Protein AF-M4VFL0-F1 (afdb_monomer)

Structure (mmCIF, N/CA/C/O backbone):
data_AF-M4VFL0-F1
#
_entry.id   AF-M4VFL0-F1
#
loop_
_atom_site.group_PDB
_atom_site.id
_atom_site.type_symbol
_atom_site.label_atom_id
_atom_site.label_alt_id
_atom_site.label_comp_id
_atom_site.label_asym_id
_atom_site.label_entity_id
_atom_site.label_seq_id
_atom_site.pdbx_PDB_ins_code
_atom_site.Cartn_x
_atom_site.Cartn_y
_atom_site.Cartn_z
_atom_site.occupancy
_atom_site.B_iso_or_equiv
_atom_site.auth_seq_id
_atom_site.auth_comp_id
_ato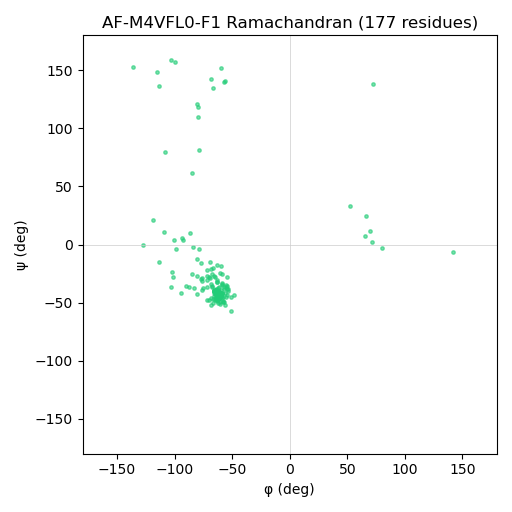m_site.auth_asym_id
_atom_site.auth_atom_id
_atom_site.pdbx_PDB_model_num
ATOM 1 N N . MET A 1 1 ? -2.419 18.277 -24.501 1.00 55.25 1 MET A N 1
ATOM 2 C CA . MET A 1 1 ? -1.198 17.857 -23.766 1.00 55.25 1 MET A CA 1
ATOM 3 C C . MET A 1 1 ? -1.269 16.357 -23.495 1.00 55.25 1 MET A C 1
ATOM 5 O O . MET A 1 1 ? -2.350 15.942 -23.116 1.00 55.25 1 MET A O 1
ATOM 9 N N . ASN A 1 2 ? -0.192 15.571 -23.692 1.00 64.69 2 ASN A N 1
ATOM 10 C CA . ASN A 1 2 ? 0.164 14.363 -22.888 1.00 64.69 2 ASN A CA 1
ATOM 11 C C . ASN A 1 2 ? 0.755 13.139 -23.612 1.00 64.69 2 ASN A C 1
ATOM 13 O O . ASN A 1 2 ? 1.219 12.245 -22.915 1.00 64.69 2 ASN A O 1
ATOM 17 N N . ARG A 1 3 ? 0.849 13.057 -24.948 1.00 79.06 3 ARG A N 1
ATOM 18 C CA . ARG A 1 3 ? 1.536 11.892 -25.563 1.00 79.06 3 ARG A CA 1
ATOM 19 C C . ARG A 1 3 ? 3.029 11.849 -25.221 1.00 79.06 3 ARG A C 1
ATOM 21 O O . ARG A 1 3 ? 3.516 10.825 -24.759 1.00 79.06 3 ARG A O 1
ATOM 28 N N . LEU A 1 4 ? 3.716 12.986 -25.352 1.00 82.31 4 LEU A N 1
ATOM 29 C CA . LEU A 1 4 ? 5.132 13.111 -24.995 1.00 82.31 4 LEU A CA 1
ATOM 30 C C . LEU A 1 4 ? 5.372 12.866 -23.496 1.00 82.31 4 LEU A C 1
ATOM 32 O O . LEU A 1 4 ? 6.251 12.098 -23.130 1.00 82.31 4 LEU A O 1
ATOM 36 N N . ARG A 1 5 ? 4.545 13.458 -22.624 1.00 80.88 5 ARG A N 1
ATOM 37 C CA . ARG A 1 5 ? 4.651 13.273 -21.167 1.00 80.88 5 ARG A CA 1
ATOM 38 C C . ARG A 1 5 ? 4.428 11.814 -20.749 1.00 80.88 5 ARG A C 1
ATOM 40 O O . ARG A 1 5 ? 5.186 11.300 -19.934 1.00 80.88 5 ARG A O 1
ATOM 47 N N . ASN A 1 6 ? 3.446 11.133 -21.341 1.00 82.94 6 ASN A N 1
ATOM 48 C CA . ASN A 1 6 ? 3.216 9.708 -21.095 1.00 82.94 6 ASN A CA 1
ATOM 49 C C . ASN A 1 6 ? 4.390 8.853 -21.585 1.00 82.94 6 ASN A C 1
ATOM 51 O O . ASN A 1 6 ? 4.800 7.940 -20.876 1.00 82.94 6 ASN A O 1
ATOM 55 N N . ALA A 1 7 ? 4.958 9.165 -22.755 1.00 84.44 7 ALA A N 1
ATOM 56 C CA . ALA A 1 7 ? 6.134 8.466 -23.269 1.00 84.44 7 ALA A CA 1
ATOM 57 C C . ALA A 1 7 ? 7.348 8.635 -22.341 1.00 84.44 7 ALA A C 1
ATOM 59 O O . ALA A 1 7 ? 8.022 7.654 -22.042 1.00 84.44 7 ALA A O 1
ATOM 60 N N . ILE A 1 8 ? 7.573 9.844 -21.811 1.00 86.00 8 ILE A N 1
ATOM 61 C CA . ILE A 1 8 ? 8.638 10.112 -20.832 1.00 86.00 8 ILE A CA 1
ATOM 62 C C . ILE A 1 8 ? 8.422 9.292 -19.555 1.00 86.00 8 ILE A C 1
ATOM 64 O O . ILE A 1 8 ? 9.350 8.647 -19.078 1.00 86.00 8 ILE A O 1
ATOM 68 N N . HIS A 1 9 ? 7.206 9.260 -19.003 1.00 85.06 9 HIS A N 1
ATOM 69 C CA . HIS A 1 9 ? 6.941 8.483 -17.788 1.00 85.06 9 HIS A CA 1
ATOM 70 C C . HIS A 1 9 ? 7.092 6.973 -18.009 1.00 85.06 9 HIS A C 1
ATOM 72 O O . HIS A 1 9 ? 7.668 6.291 -17.163 1.00 85.06 9 HIS A O 1
ATOM 78 N N . GLN A 1 10 ? 6.650 6.452 -19.156 1.00 85.25 10 GLN A N 1
ATOM 79 C CA . GLN A 1 10 ? 6.869 5.052 -19.522 1.00 85.25 10 GLN A CA 1
ATOM 80 C C . GLN A 1 10 ? 8.356 4.732 -19.684 1.00 85.25 10 GLN A C 1
ATOM 82 O O . GLN A 1 10 ? 8.813 3.723 -19.148 1.00 85.25 10 GLN A O 1
ATOM 87 N N . PHE A 1 11 ? 9.109 5.603 -20.362 1.00 90.06 11 PHE A N 1
ATOM 88 C CA . PHE A 1 11 ? 10.557 5.474 -20.482 1.00 90.06 11 PHE A CA 1
ATOM 89 C C . PHE A 1 11 ? 11.218 5.460 -19.102 1.00 90.06 11 PHE A C 1
ATOM 91 O O . PHE A 1 11 ? 11.954 4.528 -18.809 1.00 90.06 11 PHE A O 1
ATOM 98 N N . ASN A 1 12 ? 10.884 6.400 -18.215 1.00 88.94 12 ASN A N 1
ATOM 99 C CA . ASN A 1 12 ? 11.463 6.479 -16.870 1.00 88.94 12 ASN A CA 1
ATOM 100 C C . ASN A 1 12 ? 11.134 5.262 -15.989 1.00 88.94 12 ASN A C 1
ATOM 102 O O . ASN A 1 12 ? 11.942 4.874 -15.144 1.00 88.94 12 ASN A O 1
ATOM 106 N N . CYS A 1 13 ? 9.959 4.649 -16.171 1.00 88.00 13 CYS A N 1
ATOM 107 C CA . CYS A 1 13 ? 9.605 3.387 -15.518 1.00 88.00 13 CYS A CA 1
ATOM 108 C C . CYS A 1 13 ? 10.402 2.191 -16.068 1.00 88.00 13 CYS A C 1
ATOM 110 O O . CYS A 1 13 ? 10.576 1.208 -15.355 1.00 88.00 13 CYS A O 1
ATOM 112 N N . LEU A 1 14 ? 10.849 2.234 -17.326 1.00 88.94 14 LEU A N 1
ATOM 113 C CA . LEU A 1 14 ? 11.612 1.157 -17.970 1.00 88.94 14 LEU A CA 1
ATOM 114 C C . LEU A 1 14 ? 13.124 1.311 -17.790 1.00 88.94 14 LEU A C 1
ATOM 116 O O . LEU A 1 14 ? 13.818 0.315 -17.629 1.00 88.94 14 LEU A O 1
ATOM 120 N N . SER A 1 15 ? 13.626 2.543 -17.791 1.00 87.19 15 SER A N 1
ATOM 121 C CA . SER A 1 15 ? 15.051 2.865 -17.698 1.00 87.19 15 SER A CA 1
ATOM 122 C C . SER A 1 15 ? 15.613 2.778 -16.278 1.00 87.19 15 SER A C 1
ATOM 124 O O . SER A 1 15 ? 16.805 2.986 -16.080 1.00 87.19 15 SER A O 1
ATOM 126 N N . GLY A 1 16 ? 14.770 2.506 -15.275 1.00 88.19 16 GLY A N 1
ATOM 127 C CA . GLY A 1 16 ? 15.169 2.451 -13.865 1.00 88.19 16 GLY A CA 1
ATOM 128 C C . GLY A 1 16 ? 15.292 3.821 -13.190 1.00 88.19 16 GLY A C 1
ATOM 129 O O . GLY A 1 16 ? 15.482 3.880 -11.979 1.00 88.19 16 GLY A O 1
ATOM 130 N N . ILE A 1 17 ? 15.103 4.927 -13.917 1.00 93.00 17 ILE A N 1
ATOM 131 C CA . ILE A 1 17 ? 15.162 6.288 -13.359 1.00 93.00 17 ILE A CA 1
ATOM 132 C C . ILE A 1 17 ? 14.155 6.466 -12.218 1.00 93.00 17 ILE A C 1
ATOM 134 O O . ILE A 1 17 ? 14.519 6.898 -11.127 1.00 93.00 17 ILE A O 1
ATOM 138 N N . ASN A 1 18 ? 12.896 6.071 -12.433 1.00 94.31 18 ASN A N 1
ATOM 139 C CA . ASN A 1 18 ? 11.879 6.176 -11.383 1.00 94.31 18 ASN A CA 1
ATOM 140 C C . ASN A 1 18 ? 12.185 5.275 -10.180 1.00 94.31 18 ASN A C 1
ATOM 142 O O . ASN A 1 18 ? 11.798 5.615 -9.066 1.00 94.31 18 ASN A O 1
ATOM 146 N N . ARG A 1 19 ? 12.887 4.152 -10.384 1.00 95.12 19 ARG A N 1
ATOM 147 C CA . ARG A 1 19 ? 13.331 3.291 -9.285 1.00 95.12 19 ARG A CA 1
ATOM 148 C C . ARG A 1 19 ? 14.393 3.986 -8.440 1.00 95.12 19 ARG A C 1
ATOM 150 O O . ARG A 1 19 ? 14.248 4.009 -7.228 1.00 95.12 19 ARG A O 1
ATOM 157 N N . MET A 1 20 ? 15.394 4.610 -9.062 1.00 94.94 20 MET A N 1
ATOM 158 C CA . MET A 1 20 ? 16.409 5.386 -8.335 1.00 94.94 20 MET A CA 1
ATOM 159 C C . MET A 1 20 ? 15.779 6.526 -7.524 1.00 94.94 20 MET A C 1
ATOM 161 O O . MET A 1 20 ? 16.134 6.730 -6.366 1.00 94.94 20 MET A O 1
ATOM 165 N N . TYR A 1 21 ? 14.793 7.233 -8.091 1.00 95.31 21 TYR A N 1
ATOM 166 C CA . TYR A 1 21 ? 14.052 8.251 -7.339 1.00 95.31 21 TYR A CA 1
ATOM 167 C C . TYR A 1 21 ? 13.250 7.656 -6.177 1.00 95.31 21 TYR A C 1
ATOM 169 O O . TYR A 1 21 ? 13.235 8.240 -5.098 1.00 95.31 21 TYR A O 1
ATOM 177 N N . ALA A 1 22 ? 12.638 6.481 -6.353 1.00 95.44 22 ALA A N 1
ATOM 178 C CA . ALA A 1 22 ? 11.932 5.797 -5.273 1.00 95.44 22 ALA A CA 1
ATOM 179 C C . ALA A 1 22 ? 12.894 5.334 -4.160 1.00 95.44 22 ALA A C 1
ATOM 181 O O . ALA A 1 22 ? 12.575 5.485 -2.983 1.00 95.44 22 ALA A O 1
ATOM 182 N N . GLU A 1 23 ? 14.085 4.833 -4.507 1.00 94.81 23 GLU A N 1
ATOM 183 C CA . GLU A 1 23 ? 15.148 4.474 -3.550 1.00 94.81 23 GLU A CA 1
ATOM 184 C C . GLU A 1 23 ? 15.614 5.701 -2.757 1.00 94.81 23 GLU A C 1
ATOM 186 O O . GLU A 1 23 ? 15.720 5.652 -1.528 1.00 94.81 23 GLU A O 1
ATOM 191 N N . SER A 1 24 ? 15.824 6.824 -3.445 1.00 95.56 24 SER A N 1
ATOM 192 C CA . SER A 1 24 ? 16.211 8.086 -2.816 1.00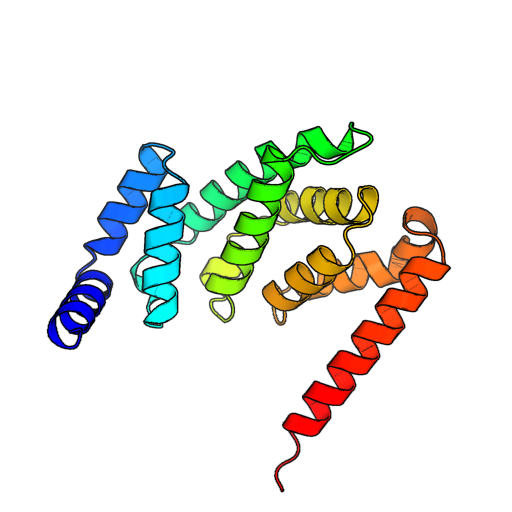 95.56 24 SER A CA 1
ATOM 193 C C . SER A 1 24 ? 15.123 8.618 -1.881 1.00 95.56 24 SER A C 1
ATOM 195 O O . SER A 1 24 ? 15.427 8.963 -0.740 1.00 95.56 24 SER A O 1
ATOM 197 N N . ALA A 1 25 ? 13.859 8.615 -2.314 1.00 94.94 25 ALA A N 1
ATOM 198 C CA . ALA A 1 25 ? 12.729 9.030 -1.487 1.00 94.94 25 ALA A CA 1
ATOM 199 C C . ALA A 1 25 ? 12.635 8.191 -0.202 1.00 94.94 25 ALA A C 1
ATOM 201 O O . ALA A 1 25 ? 12.540 8.744 0.891 1.00 94.94 25 ALA A O 1
ATOM 202 N N . MET A 1 26 ? 12.777 6.864 -0.309 1.00 93.19 26 MET A N 1
ATOM 203 C CA . MET A 1 26 ? 12.789 5.972 0.856 1.00 93.19 26 MET A CA 1
ATOM 204 C C . MET A 1 26 ? 13.973 6.228 1.792 1.00 93.19 26 MET A C 1
ATOM 206 O O . MET A 1 26 ? 13.798 6.210 3.009 1.00 93.19 26 MET A O 1
ATOM 210 N N . THR A 1 27 ? 15.158 6.500 1.242 1.00 92.31 27 THR A N 1
ATOM 211 C CA . THR A 1 27 ? 16.362 6.828 2.025 1.00 92.31 27 THR A CA 1
ATOM 212 C C . THR A 1 27 ? 16.192 8.137 2.794 1.00 92.31 27 THR A C 1
ATO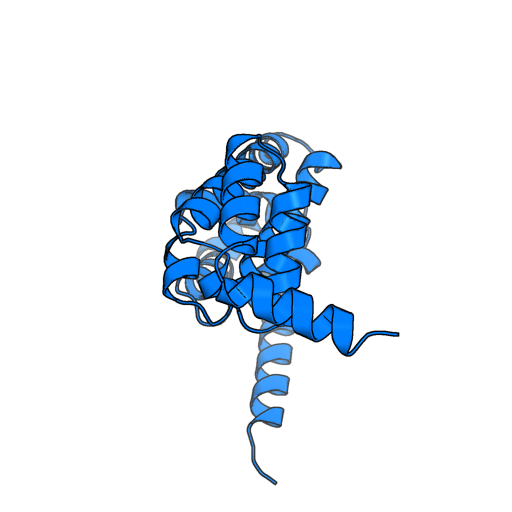M 214 O O . THR A 1 27 ? 16.600 8.239 3.948 1.00 92.31 27 THR A O 1
ATOM 217 N N . ASN A 1 28 ? 15.532 9.118 2.179 1.00 92.25 28 ASN A N 1
ATOM 218 C CA . ASN A 1 28 ? 15.277 10.431 2.766 1.00 92.25 28 ASN A CA 1
ATOM 219 C C . ASN A 1 28 ? 14.032 10.465 3.672 1.00 92.25 28 ASN A C 1
ATOM 221 O O . ASN A 1 28 ? 13.716 11.510 4.234 1.00 92.25 28 ASN A O 1
ATOM 225 N N . GLY A 1 29 ? 13.302 9.352 3.803 1.00 88.25 29 GLY A N 1
ATOM 226 C CA . GLY A 1 29 ? 12.039 9.298 4.546 1.00 88.25 29 GLY A CA 1
ATOM 227 C C . GLY A 1 29 ? 10.878 10.048 3.877 1.00 88.25 29 GLY A C 1
ATOM 228 O O . GLY A 1 29 ? 9.831 10.229 4.502 1.00 88.25 29 GLY A O 1
ATOM 229 N N . ASP A 1 30 ? 11.026 10.456 2.614 1.00 93.75 30 ASP A N 1
ATOM 230 C CA . ASP A 1 30 ? 9.997 11.150 1.842 1.00 93.75 30 ASP A CA 1
ATOM 231 C C . ASP A 1 30 ? 8.956 10.151 1.319 1.00 93.75 30 ASP A C 1
ATOM 233 O O . ASP A 1 30 ? 8.985 9.663 0.185 1.00 93.75 30 ASP A O 1
ATOM 237 N N . THR A 1 31 ? 8.023 9.812 2.204 1.00 91.25 31 THR A N 1
ATOM 238 C CA . THR A 1 31 ? 6.940 8.872 1.897 1.00 91.25 31 THR A CA 1
ATOM 239 C C . THR A 1 31 ? 5.990 9.438 0.836 1.00 91.25 31 THR A C 1
ATOM 241 O O . THR A 1 31 ? 5.384 8.671 0.092 1.00 91.25 31 THR A O 1
ATOM 244 N N . ASP A 1 32 ? 5.863 10.761 0.724 1.00 93.06 32 ASP A N 1
ATOM 245 C CA . ASP A 1 32 ? 4.942 11.413 -0.211 1.00 93.06 32 ASP A CA 1
ATOM 246 C C . ASP A 1 32 ? 5.446 11.259 -1.645 1.00 93.06 32 ASP A C 1
ATOM 248 O O . ASP A 1 32 ? 4.702 10.818 -2.529 1.00 93.06 32 ASP A O 1
ATOM 252 N N . GLU A 1 33 ? 6.730 11.541 -1.860 1.00 94.81 33 GLU A N 1
ATOM 253 C CA . GLU A 1 33 ? 7.378 11.354 -3.153 1.00 94.81 33 GLU A CA 1
ATOM 254 C C . GLU A 1 33 ? 7.427 9.875 -3.551 1.00 94.81 33 GLU A C 1
ATOM 256 O O . GLU A 1 33 ? 7.116 9.524 -4.696 1.00 94.81 33 GLU A O 1
ATOM 261 N N . PHE A 1 34 ? 7.720 8.982 -2.600 1.00 96.19 34 PHE A N 1
ATOM 262 C CA . PHE A 1 34 ? 7.666 7.543 -2.846 1.00 96.19 34 PHE A CA 1
ATOM 263 C C . PHE A 1 34 ? 6.267 7.096 -3.305 1.00 96.19 34 PHE A C 1
ATOM 265 O O . PHE A 1 34 ? 6.130 6.434 -4.340 1.00 96.19 34 PHE A O 1
ATOM 272 N N . MET A 1 35 ? 5.212 7.502 -2.589 1.00 95.38 35 MET A N 1
ATOM 273 C CA . MET A 1 35 ? 3.826 7.174 -2.942 1.00 95.38 35 MET A CA 1
ATOM 274 C C . MET A 1 35 ? 3.438 7.744 -4.312 1.00 95.38 35 MET A C 1
ATOM 276 O O . MET A 1 35 ? 2.748 7.078 -5.090 1.00 95.38 35 MET A O 1
ATOM 280 N N . ARG A 1 36 ? 3.925 8.943 -4.660 1.00 95.25 36 ARG A N 1
ATOM 281 C CA . ARG A 1 36 ? 3.715 9.552 -5.980 1.00 95.25 36 ARG A CA 1
ATOM 282 C C . ARG A 1 36 ? 4.331 8.709 -7.099 1.00 95.25 36 ARG A C 1
ATOM 284 O O . ARG A 1 36 ? 3.664 8.457 -8.106 1.00 95.25 36 ARG A O 1
ATOM 291 N N . LEU A 1 37 ? 5.578 8.265 -6.935 1.00 95.06 37 LEU A N 1
ATOM 292 C CA . LEU A 1 37 ? 6.286 7.426 -7.910 1.00 95.06 37 LEU A CA 1
ATOM 293 C C . LEU A 1 37 ? 5.643 6.043 -8.045 1.00 95.06 37 LEU A C 1
ATOM 295 O O . LEU A 1 37 ? 5.477 5.543 -9.160 1.00 95.06 37 LEU A O 1
ATOM 299 N N . MET A 1 38 ? 5.217 5.458 -6.927 1.00 95.12 38 MET A N 1
ATOM 300 C CA . MET A 1 38 ? 4.502 4.187 -6.898 1.00 95.12 38 MET A CA 1
ATOM 301 C C . MET A 1 38 ? 3.159 4.270 -7.636 1.00 95.12 38 MET A C 1
ATOM 303 O O . MET A 1 38 ? 2.874 3.423 -8.484 1.00 95.12 38 MET A O 1
ATOM 307 N N . ASN A 1 39 ? 2.370 5.323 -7.396 1.00 94.81 39 ASN A N 1
ATOM 308 C CA . ASN A 1 39 ? 1.103 5.560 -8.092 1.00 94.81 39 ASN A CA 1
ATOM 309 C C . ASN A 1 39 ? 1.312 5.777 -9.597 1.00 94.81 39 ASN A C 1
ATOM 311 O O . ASN A 1 39 ? 0.605 5.190 -10.415 1.00 94.81 39 ASN A O 1
ATOM 315 N N . LEU A 1 40 ? 2.327 6.557 -9.980 1.00 93.75 40 LEU A N 1
ATOM 316 C CA . LEU A 1 40 ? 2.687 6.749 -11.385 1.00 93.75 40 LEU A CA 1
ATOM 317 C C . LEU A 1 40 ? 3.048 5.415 -12.061 1.00 93.75 40 LEU A C 1
ATOM 319 O O . LEU A 1 40 ? 2.594 5.126 -13.167 1.00 93.75 40 LEU A O 1
ATOM 323 N N . ALA A 1 41 ? 3.837 4.576 -11.389 1.00 93.62 41 ALA A N 1
ATOM 324 C CA . ALA A 1 41 ? 4.207 3.263 -11.903 1.00 93.62 41 ALA A CA 1
ATOM 325 C C . ALA A 1 41 ? 2.995 2.324 -12.015 1.00 93.62 41 ALA A C 1
ATOM 327 O O . ALA A 1 41 ? 2.868 1.606 -13.010 1.00 93.62 41 ALA A O 1
ATOM 328 N N . HIS A 1 42 ? 2.088 2.355 -11.036 1.00 93.81 42 HIS A N 1
ATOM 329 C CA . HIS A 1 42 ? 0.839 1.594 -11.044 1.00 93.81 42 HIS A CA 1
ATOM 330 C C . HIS A 1 42 ? -0.071 1.997 -12.217 1.00 93.81 42 HIS A C 1
ATOM 332 O O . HIS A 1 42 ? -0.511 1.128 -12.966 1.00 93.81 42 HIS A O 1
ATOM 338 N N . GLN A 1 43 ? -0.260 3.299 -12.462 1.00 91.81 43 GLN A N 1
ATOM 339 C CA . GLN A 1 43 ? -1.049 3.817 -13.595 1.00 91.81 43 GLN A CA 1
ATOM 340 C C . GLN A 1 43 ? -0.529 3.359 -14.964 1.00 91.81 43 GLN A C 1
ATOM 342 O O . GLN A 1 43 ? -1.286 3.287 -15.930 1.00 91.81 43 GLN A O 1
ATOM 347 N N . HIS A 1 44 ? 0.760 3.032 -15.055 1.00 89.56 44 HIS A N 1
ATOM 348 C CA . HIS A 1 44 ? 1.384 2.519 -16.271 1.00 89.56 44 HIS A CA 1
ATOM 349 C C . HIS A 1 44 ? 1.569 0.992 -16.280 1.00 89.56 44 HIS A C 1
ATOM 351 O O . HIS A 1 44 ? 2.166 0.470 -17.221 1.00 89.56 44 HIS A O 1
ATOM 357 N N . GLY A 1 45 ? 1.092 0.265 -15.262 1.00 89.94 45 GLY A N 1
ATOM 358 C CA . GLY A 1 45 ? 1.263 -1.189 -15.156 1.00 89.94 45 GLY A CA 1
ATOM 359 C C . GLY A 1 45 ? 2.723 -1.626 -14.966 1.00 89.94 45 GLY A C 1
ATOM 360 O O . GLY A 1 45 ? 3.100 -2.733 -15.342 1.00 89.94 45 GLY A O 1
ATOM 361 N N . ARG A 1 46 ? 3.575 -0.747 -14.421 1.00 92.62 46 ARG A N 1
ATOM 362 C CA . ARG A 1 46 ? 5.030 -0.944 -14.273 1.00 92.62 46 ARG A CA 1
ATOM 363 C C . ARG A 1 46 ? 5.498 -0.923 -12.819 1.00 92.62 46 ARG A C 1
ATOM 365 O O . ARG A 1 46 ? 6.677 -0.694 -12.570 1.00 92.62 46 ARG A O 1
ATOM 372 N N . VAL A 1 47 ? 4.612 -1.172 -11.852 1.00 93.56 47 VAL A N 1
ATOM 373 C CA . VAL A 1 47 ? 4.956 -1.070 -10.420 1.00 93.56 47 VAL A CA 1
ATOM 374 C C . VAL A 1 47 ? 6.174 -1.934 -10.050 1.00 93.56 47 VAL A C 1
ATOM 376 O O . VAL A 1 47 ? 7.056 -1.458 -9.348 1.00 93.56 47 VAL A O 1
ATOM 379 N N . LYS A 1 48 ? 6.309 -3.139 -10.631 1.00 92.88 48 LYS A N 1
ATOM 380 C CA . LYS A 1 48 ? 7.450 -4.053 -10.408 1.00 92.88 48 LYS A CA 1
ATOM 381 C C . LYS A 1 48 ? 8.793 -3.542 -10.945 1.00 92.88 48 LYS A C 1
ATOM 383 O O . LYS A 1 48 ? 9.835 -4.033 -10.528 1.00 92.88 48 LYS A O 1
ATOM 388 N N . ASN A 1 49 ? 8.781 -2.589 -11.875 1.00 93.50 49 ASN A N 1
ATOM 389 C CA . ASN A 1 49 ? 10.007 -2.010 -12.424 1.00 93.50 49 ASN A CA 1
ATOM 390 C C . ASN A 1 49 ? 10.539 -0.874 -11.543 1.00 93.50 49 ASN A C 1
ATOM 392 O O . ASN A 1 49 ? 11.727 -0.567 -11.580 1.00 93.50 49 ASN A O 1
ATOM 396 N N . VAL A 1 50 ? 9.645 -0.242 -10.780 1.00 94.44 50 VAL A N 1
ATOM 397 C CA . VAL A 1 50 ? 9.934 0.955 -9.985 1.00 94.44 50 VAL A CA 1
ATOM 398 C C . VAL A 1 50 ? 10.088 0.622 -8.505 1.00 94.44 50 VAL A C 1
ATOM 400 O O . VAL A 1 50 ? 10.937 1.201 -7.839 1.00 94.44 50 VAL A O 1
ATOM 403 N N . VAL A 1 51 ? 9.294 -0.321 -7.999 1.00 95.50 51 VAL A N 1
ATOM 404 C CA . VAL A 1 51 ? 9.194 -0.640 -6.574 1.00 95.50 51 VAL A CA 1
ATOM 405 C C . VAL A 1 51 ? 9.732 -2.039 -6.298 1.00 95.50 51 VAL A C 1
ATOM 407 O O . VAL A 1 51 ? 9.421 -2.993 -7.015 1.00 95.50 51 VAL A O 1
ATOM 410 N N . THR A 1 52 ? 10.519 -2.168 -5.231 1.00 94.94 52 THR A N 1
ATOM 411 C CA . THR A 1 52 ? 11.083 -3.440 -4.767 1.00 94.94 52 THR A CA 1
ATOM 412 C C . THR A 1 52 ? 10.328 -3.978 -3.546 1.00 94.94 52 THR A C 1
ATOM 414 O O . THR A 1 52 ? 9.699 -3.200 -2.824 1.00 94.94 52 THR A O 1
ATOM 417 N N . PRO A 1 53 ? 10.418 -5.290 -3.256 1.00 93.56 53 PRO A N 1
ATOM 418 C CA . PRO A 1 53 ? 9.893 -5.860 -2.014 1.00 93.56 53 PRO A CA 1
ATOM 419 C C . PRO A 1 53 ? 10.382 -5.115 -0.763 1.00 93.56 53 PRO A C 1
ATOM 421 O O . PRO A 1 53 ? 9.583 -4.752 0.092 1.00 93.56 53 PRO A O 1
ATOM 424 N N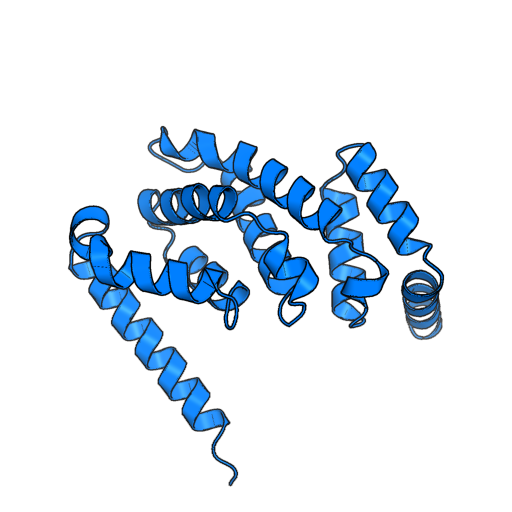 . GLN A 1 54 ? 11.676 -4.795 -0.693 1.00 93.44 54 GLN A N 1
ATOM 425 C CA . GLN A 1 54 ? 12.263 -4.112 0.461 1.00 93.44 54 GLN A CA 1
ATOM 426 C C . GLN A 1 54 ? 11.663 -2.716 0.685 1.00 93.44 54 GLN A C 1
ATOM 428 O O . GLN A 1 54 ? 11.376 -2.348 1.818 1.00 93.44 54 GLN A O 1
ATOM 433 N N . MET A 1 55 ? 11.399 -1.955 -0.383 1.00 95.12 55 MET A N 1
ATOM 434 C CA . MET A 1 55 ? 10.707 -0.667 -0.262 1.00 95.12 55 MET A CA 1
ATOM 435 C C . MET A 1 55 ? 9.293 -0.825 0.293 1.00 95.12 55 MET A C 1
ATOM 437 O O . MET A 1 55 ? 8.889 -0.046 1.154 1.00 95.12 55 MET A O 1
ATOM 441 N N . VAL A 1 56 ? 8.549 -1.830 -0.191 1.00 93.69 56 VAL A N 1
ATOM 442 C CA . VAL A 1 56 ? 7.188 -2.127 0.283 1.00 93.69 56 VAL A CA 1
ATOM 443 C C . VAL A 1 56 ? 7.212 -2.487 1.762 1.00 93.69 56 VAL A C 1
ATOM 445 O O . VAL A 1 56 ? 6.400 -1.973 2.527 1.00 93.69 56 VAL A O 1
ATOM 448 N N . GLU A 1 57 ? 8.159 -3.316 2.189 1.00 92.06 57 GLU A N 1
ATOM 449 C CA . GLU A 1 57 ? 8.322 -3.661 3.597 1.00 92.06 57 GLU A CA 1
ATOM 450 C C . GLU A 1 57 ? 8.608 -2.413 4.448 1.00 92.06 57 GLU A C 1
ATOM 452 O O . GLU A 1 57 ? 7.935 -2.175 5.456 1.00 92.06 57 GLU A O 1
ATOM 457 N N . THR A 1 58 ? 9.569 -1.586 4.029 1.00 93.06 58 THR A N 1
ATOM 458 C CA . THR A 1 58 ? 9.970 -0.379 4.760 1.00 93.06 58 THR A CA 1
ATOM 459 C C . THR A 1 58 ? 8.831 0.632 4.861 1.00 93.06 58 THR A C 1
ATOM 461 O O . THR A 1 58 ? 8.546 1.109 5.962 1.00 93.06 58 THR A O 1
ATOM 464 N N . VAL A 1 59 ? 8.144 0.943 3.754 1.00 94.31 59 VAL A N 1
ATOM 465 C CA . VAL A 1 59 ? 7.027 1.902 3.775 1.00 94.31 59 VAL A CA 1
ATOM 466 C C . VAL A 1 59 ? 5.871 1.371 4.620 1.00 94.31 59 VAL A C 1
ATOM 468 O O . VAL A 1 59 ? 5.302 2.108 5.419 1.00 94.31 59 VAL A O 1
ATOM 471 N N . SER A 1 60 ? 5.577 0.072 4.532 1.00 92.38 60 SER A N 1
ATOM 472 C CA . SER A 1 60 ? 4.502 -0.559 5.298 1.00 92.38 60 SER A CA 1
ATOM 473 C C . SER A 1 60 ? 4.775 -0.496 6.803 1.00 92.38 60 SER A C 1
ATOM 475 O O . SER A 1 60 ? 3.896 -0.110 7.572 1.00 92.38 60 SER A O 1
ATOM 477 N N . LYS A 1 61 ? 6.010 -0.788 7.236 1.00 92.06 61 LYS A N 1
ATOM 478 C CA . LYS A 1 61 ? 6.428 -0.629 8.640 1.00 92.06 61 LYS A CA 1
ATOM 479 C C . LYS A 1 61 ? 6.350 0.826 9.104 1.00 92.06 61 LYS A C 1
ATOM 481 O O . LYS A 1 61 ? 5.911 1.075 10.224 1.00 92.06 61 LYS A O 1
ATOM 486 N N . CYS A 1 62 ? 6.755 1.775 8.256 1.00 92.19 62 CYS A N 1
ATOM 487 C CA . CYS A 1 62 ? 6.691 3.203 8.565 1.00 92.19 62 CYS A CA 1
ATOM 488 C C . CYS A 1 62 ? 5.245 3.650 8.826 1.00 92.19 62 CYS A C 1
ATOM 490 O O . CYS A 1 62 ? 4.952 4.195 9.885 1.00 92.19 62 CYS A O 1
ATOM 492 N N . LEU A 1 63 ? 4.329 3.319 7.913 1.00 93.06 63 LEU A N 1
ATOM 493 C CA . LEU A 1 63 ? 2.914 3.672 8.032 1.00 93.06 63 LEU A CA 1
ATOM 494 C C . LEU A 1 63 ? 2.271 3.048 9.276 1.00 93.06 63 LEU A C 1
ATOM 496 O O . LEU A 1 63 ? 1.505 3.706 9.975 1.00 93.06 63 LEU A O 1
ATOM 500 N N . VAL A 1 64 ? 2.605 1.796 9.597 1.00 91.75 64 VAL A N 1
ATOM 501 C CA . VAL A 1 64 ? 2.048 1.120 10.777 1.00 91.75 64 VAL A CA 1
ATOM 502 C C . VAL A 1 64 ? 2.600 1.653 12.088 1.00 91.75 64 VAL A C 1
ATOM 504 O O . VAL A 1 64 ? 1.856 1.707 13.065 1.00 91.75 64 VAL A O 1
ATOM 507 N N . ARG A 1 65 ? 3.847 2.129 12.118 1.00 91.69 65 ARG A N 1
ATOM 508 C CA . ARG A 1 65 ? 4.390 2.832 13.287 1.00 91.69 65 ARG A CA 1
ATOM 509 C C . ARG A 1 65 ? 3.562 4.071 13.643 1.00 91.69 65 ARG A C 1
ATOM 511 O O . ARG A 1 65 ? 3.418 4.364 14.824 1.00 91.69 65 ARG A O 1
ATOM 518 N N . ASP A 1 66 ? 2.981 4.747 12.654 1.00 90.19 66 ASP A N 1
ATOM 519 C CA . ASP A 1 66 ? 2.115 5.910 12.886 1.00 90.19 66 ASP A CA 1
ATOM 520 C C . ASP A 1 66 ? 0.684 5.510 13.286 1.00 90.19 66 ASP A C 1
ATOM 522 O O . ASP A 1 66 ? -0.011 6.258 13.973 1.00 90.19 66 ASP A O 1
ATOM 526 N N . ILE A 1 67 ? 0.232 4.324 12.864 1.00 91.25 67 ILE A N 1
ATOM 527 C CA . ILE A 1 67 ? -1.104 3.792 13.175 1.00 91.25 67 ILE A CA 1
ATOM 528 C C . ILE A 1 67 ? -1.140 3.180 14.576 1.00 91.25 67 ILE A C 1
ATOM 530 O O . ILE A 1 67 ? -2.099 3.407 15.312 1.00 91.25 67 ILE A O 1
ATOM 534 N N . ALA A 1 68 ? -0.115 2.420 14.965 1.00 89.38 68 ALA A N 1
ATOM 535 C CA . ALA A 1 68 ? -0.103 1.632 16.197 1.00 89.38 68 ALA A CA 1
ATOM 536 C C . ALA A 1 68 ? -0.417 2.441 17.475 1.00 89.38 68 ALA A C 1
ATOM 538 O O . ALA A 1 68 ? -1.212 1.957 18.281 1.00 89.38 68 ALA A O 1
ATOM 539 N N . PRO A 1 69 ? 0.072 3.686 17.665 1.00 90.62 69 PRO A N 1
ATOM 540 C CA . PRO A 1 69 ? -0.281 4.498 18.831 1.00 90.62 69 PRO A CA 1
ATOM 541 C C . PRO A 1 69 ? -1.782 4.796 18.959 1.00 90.62 69 PRO A C 1
ATOM 543 O O . PRO A 1 69 ? -2.263 5.037 20.065 1.00 90.62 69 PRO A O 1
ATOM 546 N N . SER A 1 70 ? -2.538 4.763 17.853 1.00 89.50 70 SER A N 1
ATOM 547 C CA . SER A 1 70 ? -3.991 4.982 17.874 1.00 89.50 70 SER A CA 1
ATOM 548 C C . SER A 1 70 ? -4.768 3.847 18.549 1.00 89.50 70 SER A C 1
ATOM 550 O O . SER A 1 70 ? -5.920 4.052 18.921 1.00 89.50 70 SER A O 1
ATOM 552 N N . LEU A 1 71 ? -4.151 2.678 18.757 1.00 84.75 71 LEU A N 1
ATOM 553 C CA . LEU A 1 71 ? -4.754 1.553 19.483 1.00 84.75 71 LEU A CA 1
ATOM 554 C C . LEU A 1 71 ? -4.961 1.856 20.971 1.00 84.75 71 LEU A C 1
ATOM 556 O O . LEU A 1 71 ? -5.854 1.307 21.604 1.00 84.75 71 LEU A O 1
ATOM 560 N N . SER A 1 72 ? -4.180 2.768 21.541 1.00 86.69 72 SER A N 1
ATOM 561 C CA . SER A 1 72 ? -4.343 3.179 22.941 1.00 86.69 72 SER A CA 1
ATOM 562 C C . SER A 1 72 ? -5.236 4.412 23.093 1.00 86.69 72 SER A C 1
ATOM 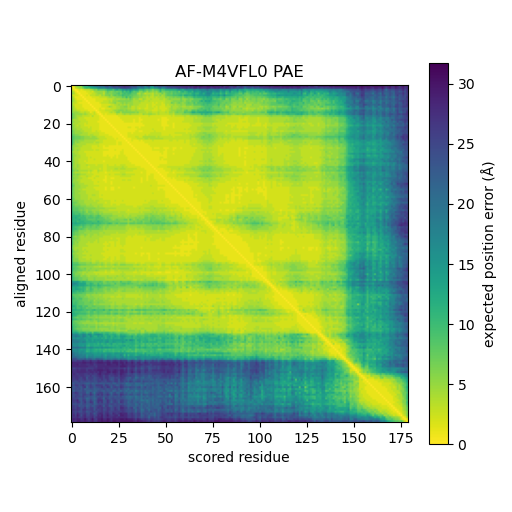564 O O . SER A 1 72 ? -5.345 4.961 24.187 1.00 86.69 72 SER A O 1
ATOM 566 N N . GLN A 1 73 ? -5.843 4.892 22.002 1.00 86.81 73 GLN A N 1
ATOM 567 C CA . GLN A 1 73 ? -6.582 6.150 21.972 1.00 86.81 73 GLN A CA 1
ATOM 568 C C . GLN A 1 73 ? -8.075 5.922 21.701 1.00 86.81 73 GLN A C 1
ATOM 570 O O . GLN A 1 73 ? -8.442 4.995 20.978 1.00 86.81 73 GLN A O 1
ATOM 575 N N . PRO A 1 74 ? -8.957 6.783 22.244 1.00 85.31 74 PRO A N 1
ATOM 576 C CA . PRO A 1 74 ? -10.399 6.670 22.024 1.00 85.31 74 PRO A CA 1
ATOM 577 C C . PRO A 1 74 ? -10.815 7.055 20.598 1.00 85.31 74 PRO A C 1
ATOM 579 O O . PRO A 1 74 ? -11.882 6.660 20.141 1.00 85.31 74 PRO A O 1
ATOM 582 N N . THR A 1 75 ? -9.991 7.839 19.898 1.00 88.31 75 THR A N 1
ATOM 583 C CA . THR A 1 75 ? -10.213 8.243 18.505 1.00 88.31 75 THR A CA 1
ATOM 584 C C . THR A 1 75 ? -8.915 8.125 17.719 1.00 88.31 75 THR A C 1
ATOM 586 O O . THR A 1 75 ? -7.832 8.214 18.295 1.00 88.31 75 THR A O 1
ATOM 589 N N . MET A 1 76 ? -9.017 7.898 16.409 1.00 90.31 76 MET A N 1
ATOM 590 C CA . MET A 1 76 ? -7.851 7.806 15.536 1.00 90.31 76 MET A CA 1
ATOM 591 C C . MET A 1 76 ? -7.368 9.216 15.165 1.00 90.31 76 MET A C 1
ATOM 593 O O . MET A 1 76 ? -8.125 9.961 14.538 1.00 90.31 76 MET A O 1
ATOM 597 N N . PRO A 1 77 ? -6.115 9.592 15.485 1.00 92.69 77 PRO A N 1
ATOM 598 C CA . PRO A 1 77 ? -5.558 10.875 15.074 1.00 92.69 77 PRO A CA 1
ATOM 599 C C . PRO A 1 77 ? -5.540 11.038 13.559 1.00 92.69 77 PRO A C 1
ATOM 601 O O . PRO A 1 77 ? -5.343 10.071 12.821 1.00 92.69 77 PRO A O 1
ATOM 604 N N . LEU A 1 78 ? -5.614 12.286 13.089 1.00 91.88 78 LEU A N 1
ATOM 605 C CA . LEU A 1 78 ? -5.559 12.599 11.658 1.00 91.88 78 LEU A CA 1
ATOM 606 C C . LEU A 1 78 ? -4.295 12.037 10.977 1.00 91.88 78 LEU A C 1
ATOM 608 O O . LEU A 1 78 ? -4.362 11.587 9.837 1.00 91.88 78 LEU A O 1
ATOM 612 N N . GLY A 1 79 ? -3.152 12.035 11.673 1.00 91.88 79 GLY A N 1
ATOM 613 C CA . GLY A 1 79 ? -1.911 11.427 11.177 1.00 91.88 79 GLY A CA 1
ATOM 614 C C . GLY A 1 79 ? -2.049 9.919 10.952 1.00 91.88 79 GLY A C 1
ATOM 615 O O . GLY A 1 79 ? -1.798 9.441 9.851 1.00 91.88 79 GLY A O 1
ATOM 616 N N . ALA A 1 80 ? -2.558 9.191 11.951 1.00 92.75 80 ALA A N 1
ATOM 617 C CA . ALA A 1 80 ? -2.820 7.755 11.851 1.00 92.75 80 ALA A CA 1
ATOM 618 C C . ALA A 1 80 ? -3.859 7.432 10.766 1.00 92.75 80 ALA A C 1
ATOM 620 O O . ALA A 1 80 ? -3.709 6.454 10.039 1.00 92.75 80 ALA A O 1
ATOM 621 N N . GLN A 1 81 ? -4.882 8.279 10.600 1.00 93.19 81 GLN A N 1
ATOM 622 C CA . GLN A 1 81 ? -5.859 8.143 9.521 1.00 93.19 81 GLN A CA 1
ATOM 623 C C . GLN A 1 81 ? -5.210 8.287 8.140 1.00 93.19 81 GLN A C 1
ATOM 625 O O . GLN A 1 81 ? -5.444 7.435 7.286 1.00 93.19 81 GLN A O 1
ATOM 630 N N . LYS A 1 82 ? -4.361 9.302 7.935 1.00 93.81 82 LYS A N 1
ATOM 631 C CA . LYS A 1 82 ? -3.610 9.470 6.682 1.00 93.81 82 LYS A CA 1
ATOM 632 C C . LYS A 1 82 ? -2.684 8.283 6.414 1.00 93.81 82 LYS A C 1
ATOM 634 O O . LYS A 1 82 ? -2.626 7.808 5.281 1.00 93.81 82 LYS A O 1
ATOM 639 N N . SER A 1 83 ? -1.993 7.781 7.437 1.00 94.69 83 SER A N 1
ATOM 640 C CA . SER A 1 83 ? -1.112 6.618 7.292 1.00 94.69 83 SER A CA 1
ATOM 641 C C . SER A 1 83 ? -1.896 5.337 6.988 1.00 94.69 83 SER A C 1
ATOM 643 O O . SER A 1 83 ? -1.464 4.548 6.150 1.00 94.69 83 SER A O 1
ATOM 645 N N . LEU A 1 84 ? -3.089 5.161 7.568 1.00 94.19 84 LEU A N 1
ATOM 646 C CA . LEU A 1 84 ? -4.008 4.071 7.227 1.00 94.19 84 LEU A CA 1
ATOM 647 C C . LEU A 1 84 ? -4.476 4.154 5.767 1.00 94.19 84 LEU A C 1
ATOM 649 O O . LEU A 1 84 ? -4.430 3.153 5.052 1.00 94.19 84 LEU A O 1
ATOM 653 N N . ASP A 1 85 ? -4.889 5.335 5.307 1.00 93.75 85 ASP A N 1
ATOM 654 C CA . ASP A 1 85 ? -5.308 5.534 3.916 1.00 93.75 85 ASP A CA 1
ATOM 655 C C . ASP A 1 85 ? -4.173 5.202 2.938 1.00 93.75 85 ASP A C 1
ATOM 657 O O . ASP A 1 85 ? -4.383 4.466 1.971 1.00 93.75 85 ASP A O 1
ATOM 661 N N . ARG A 1 86 ? -2.950 5.655 3.234 1.00 94.75 86 ARG A N 1
ATOM 662 C CA . ARG A 1 86 ? -1.750 5.327 2.449 1.00 94.75 86 ARG A CA 1
ATOM 663 C C . ARG A 1 86 ? -1.424 3.840 2.479 1.00 94.75 86 ARG A C 1
ATOM 665 O O . ARG A 1 86 ? -1.060 3.285 1.449 1.00 94.75 86 ARG A O 1
ATOM 672 N N . PHE A 1 87 ? -1.586 3.178 3.622 1.00 94.56 87 PHE A N 1
ATOM 673 C CA . PHE A 1 87 ? -1.342 1.740 3.739 1.00 94.56 87 PHE A CA 1
ATOM 674 C C . PHE A 1 87 ? -2.288 0.939 2.837 1.00 94.56 87 PHE A C 1
ATOM 676 O O . PHE A 1 87 ? -1.860 0.054 2.093 1.00 94.56 87 PHE A O 1
ATOM 683 N N . ILE A 1 88 ? -3.573 1.300 2.839 1.00 92.75 88 ILE A N 1
ATOM 684 C CA . ILE A 1 88 ? -4.580 0.712 1.949 1.00 92.75 88 ILE A CA 1
ATOM 685 C C . ILE A 1 88 ? -4.221 0.974 0.478 1.00 92.75 88 ILE A C 1
ATOM 687 O O . ILE A 1 88 ? -4.355 0.081 -0.362 1.00 92.75 88 ILE A O 1
ATOM 691 N N . GLU A 1 89 ? -3.743 2.176 0.147 1.00 94.06 89 GLU A N 1
ATOM 692 C CA . GLU A 1 89 ? -3.289 2.498 -1.207 1.00 94.06 89 GLU A CA 1
ATOM 693 C C . GLU A 1 89 ? -2.074 1.676 -1.641 1.00 94.06 89 GLU A C 1
ATOM 695 O O . GLU A 1 89 ? -2.075 1.189 -2.771 1.00 94.06 89 GLU A O 1
ATOM 700 N N . VAL A 1 90 ? -1.083 1.472 -0.764 1.00 94.38 90 VAL A N 1
ATOM 701 C CA . VAL A 1 90 ? 0.068 0.592 -1.028 1.00 94.38 90 VAL A CA 1
ATOM 702 C C . VAL A 1 90 ? -0.419 -0.806 -1.384 1.00 94.38 90 VAL A C 1
ATOM 704 O O . VAL A 1 90 ? -0.061 -1.309 -2.449 1.00 94.38 90 VAL A O 1
ATOM 707 N N . CYS A 1 91 ? -1.290 -1.391 -0.554 1.00 92.12 91 CYS A N 1
ATOM 708 C CA . CYS A 1 91 ? -1.859 -2.720 -0.790 1.00 92.12 91 CYS A CA 1
ATOM 709 C C . CYS A 1 91 ? -2.551 -2.800 -2.161 1.00 92.12 91 CYS A C 1
ATOM 711 O O . CYS A 1 91 ? -2.303 -3.722 -2.933 1.00 92.12 91 CYS A O 1
ATOM 713 N N . ARG A 1 92 ? -3.345 -1.781 -2.513 1.00 91.88 92 ARG A N 1
ATOM 714 C CA . ARG A 1 92 ? -4.047 -1.718 -3.802 1.00 91.88 92 ARG A CA 1
ATOM 715 C C . ARG A 1 92 ? -3.081 -1.599 -4.983 1.00 91.88 92 ARG A C 1
ATOM 717 O O . ARG A 1 92 ? -3.301 -2.211 -6.021 1.00 91.88 92 ARG A O 1
ATOM 724 N N . MET A 1 93 ? -2.034 -0.788 -4.860 1.00 93.62 93 MET A N 1
ATOM 725 C CA . MET A 1 93 ? -1.093 -0.542 -5.957 1.00 93.62 93 MET A CA 1
ATOM 726 C C . MET A 1 93 ? -0.233 -1.765 -6.289 1.00 93.62 93 MET A C 1
ATOM 728 O O . MET A 1 93 ? 0.176 -1.917 -7.443 1.00 93.62 9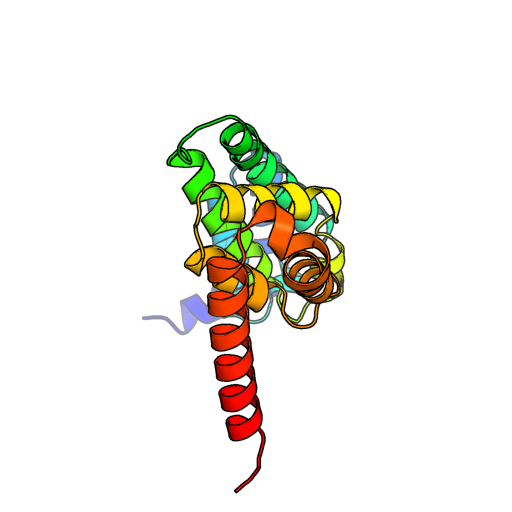3 MET A O 1
ATOM 732 N N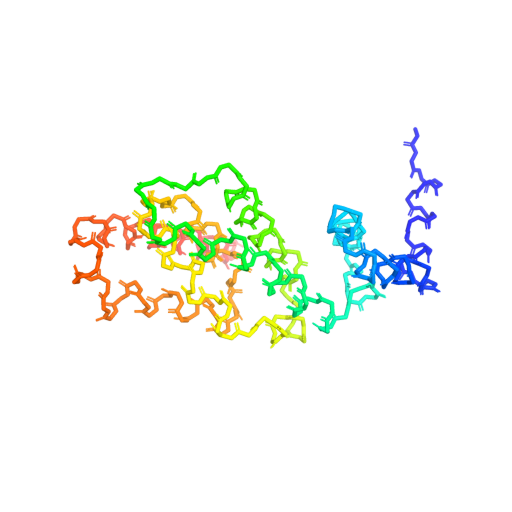 . ILE A 1 94 ? 0.024 -2.626 -5.299 1.00 91.44 94 ILE A N 1
ATOM 733 C CA . ILE A 1 94 ? 0.759 -3.888 -5.471 1.00 91.44 94 ILE A CA 1
ATOM 734 C C . ILE A 1 94 ? -0.149 -5.092 -5.735 1.00 91.44 94 ILE A C 1
ATOM 736 O O . ILE A 1 94 ? 0.352 -6.216 -5.811 1.00 91.44 94 ILE A O 1
ATOM 740 N N . ASP A 1 95 ? -1.459 -4.890 -5.871 1.00 87.75 95 ASP A N 1
ATOM 741 C CA . ASP A 1 95 ? -2.372 -5.976 -6.206 1.00 87.75 95 ASP A CA 1
ATOM 742 C C . ASP A 1 95 ? -1.952 -6.669 -7.520 1.00 87.75 95 ASP A C 1
ATOM 744 O O . ASP A 1 95 ? -1.426 -6.050 -8.451 1.00 87.75 95 ASP A O 1
ATOM 748 N N . GLY A 1 96 ? -2.082 -7.995 -7.561 1.00 82.50 96 GLY A N 1
ATOM 749 C CA . GLY A 1 96 ? -1.576 -8.841 -8.647 1.00 82.50 96 GLY A CA 1
ATOM 750 C C . GLY A 1 96 ? -0.045 -8.985 -8.708 1.00 82.50 96 GLY A C 1
ATOM 751 O O . GLY A 1 96 ? 0.482 -9.663 -9.597 1.00 82.50 96 GLY A O 1
ATOM 752 N N . CYS A 1 97 ? 0.707 -8.390 -7.775 1.00 86.38 97 CYS A N 1
ATOM 753 C CA . CYS A 1 97 ? 2.163 -8.509 -7.692 1.00 86.38 97 CYS A CA 1
ATOM 754 C C . CYS A 1 97 ? 2.588 -9.371 -6.496 1.00 86.38 97 CYS A C 1
ATOM 756 O O . CYS A 1 97 ? 3.061 -8.842 -5.495 1.00 86.38 97 CYS A O 1
ATOM 758 N N . ALA A 1 98 ? 2.506 -10.700 -6.635 1.00 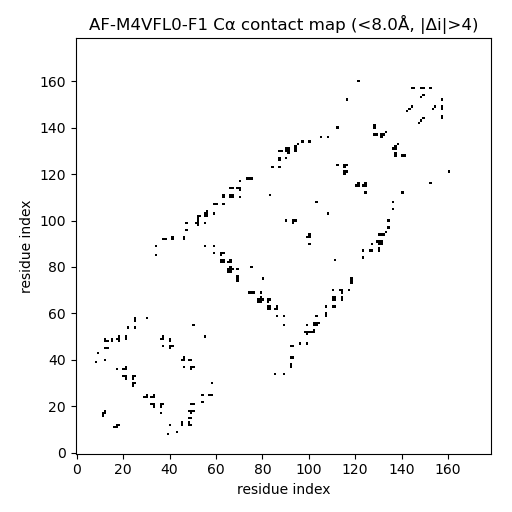83.38 98 ALA A N 1
ATOM 759 C CA . ALA A 1 98 ? 2.796 -11.656 -5.556 1.00 83.38 98 ALA A CA 1
ATOM 760 C C . ALA A 1 98 ? 4.119 -11.391 -4.805 1.00 83.38 98 ALA A C 1
ATOM 762 O O . ALA A 1 98 ? 4.141 -11.396 -3.580 1.00 83.38 98 ALA A O 1
ATOM 763 N N . SER A 1 99 ? 5.210 -11.082 -5.518 1.00 85.81 99 SER A N 1
ATOM 764 C CA . SER A 1 99 ? 6.511 -10.779 -4.898 1.00 85.81 99 SER A CA 1
ATOM 765 C C . SER A 1 99 ? 6.504 -9.527 -4.015 1.00 85.81 99 SER A C 1
ATOM 767 O O . SER A 1 99 ? 7.242 -9.470 -3.039 1.00 85.81 99 SER A O 1
ATOM 769 N N . LEU A 1 100 ? 5.684 -8.525 -4.348 1.00 88.12 100 LEU A N 1
ATOM 770 C CA . LEU A 1 100 ? 5.524 -7.309 -3.549 1.00 88.12 100 LEU A CA 1
ATOM 771 C C . LEU A 1 100 ? 4.533 -7.529 -2.403 1.00 88.12 100 LEU A C 1
ATOM 773 O O . LEU A 1 100 ? 4.757 -7.038 -1.305 1.00 88.12 100 LEU A O 1
ATOM 777 N N . GLN A 1 101 ? 3.466 -8.297 -2.631 1.00 84.38 101 GLN A N 1
ATOM 778 C CA . GLN A 1 101 ? 2.486 -8.634 -1.595 1.00 84.38 101 GLN A CA 1
ATOM 779 C C . GLN A 1 101 ? 3.113 -9.456 -0.461 1.00 84.38 101 GLN A C 1
ATOM 781 O O . GLN A 1 101 ? 2.850 -9.180 0.705 1.00 84.38 101 GLN A O 1
ATOM 786 N N . LEU A 1 102 ? 3.996 -10.407 -0.789 1.00 82.06 102 LEU A N 1
ATOM 787 C CA . LEU A 1 102 ? 4.761 -11.184 0.198 1.00 82.06 102 LEU A CA 1
ATOM 788 C C . LEU A 1 102 ? 5.713 -10.324 1.042 1.00 82.06 102 LEU A C 1
ATOM 790 O O . LEU A 1 102 ? 6.158 -10.766 2.097 1.00 82.06 102 LEU A O 1
ATOM 794 N N . ALA A 1 103 ? 6.022 -9.108 0.591 1.00 86.62 103 ALA A N 1
ATOM 795 C CA . ALA A 1 103 ? 6.883 -8.188 1.316 1.00 86.62 103 ALA A CA 1
ATOM 796 C C . ALA A 1 103 ? 6.158 -7.441 2.440 1.00 86.62 103 ALA A C 1
ATOM 798 O O . ALA A 1 103 ? 6.822 -6.804 3.252 1.00 86.62 103 ALA A O 1
ATOM 799 N N . ILE A 1 104 ? 4.819 -7.495 2.499 1.00 83.88 104 ILE A N 1
ATOM 800 C CA . ILE A 1 104 ? 4.062 -6.967 3.635 1.00 83.88 104 ILE A CA 1
ATOM 801 C C . ILE A 1 104 ? 4.118 -8.009 4.760 1.00 83.88 104 ILE A C 1
ATOM 803 O O . ILE A 1 104 ? 3.488 -9.063 4.650 1.00 83.88 104 ILE A O 1
ATOM 807 N N . PRO A 1 105 ? 4.840 -7.745 5.863 1.00 71.25 105 PRO A N 1
ATOM 808 C CA . PRO A 1 105 ? 4.962 -8.713 6.944 1.00 71.25 105 PRO A CA 1
ATOM 809 C C . PRO A 1 105 ? 3.621 -8.894 7.670 1.00 71.25 105 PRO A C 1
ATOM 811 O O . PRO A 1 105 ? 2.931 -7.913 7.939 1.00 71.25 105 PRO A O 1
ATOM 814 N N . GLY A 1 106 ? 3.281 -10.114 8.100 1.00 69.19 106 GLY A N 1
ATOM 815 C CA . GLY A 1 106 ? 2.048 -10.357 8.874 1.00 69.19 106 GLY A CA 1
ATOM 816 C C . GLY A 1 106 ? 1.942 -9.499 10.149 1.00 69.19 106 GLY A C 1
ATOM 817 O O . GLY A 1 106 ? 0.874 -8.982 10.471 1.00 69.19 106 GLY A O 1
ATOM 818 N N . GLN A 1 107 ? 3.082 -9.233 10.801 1.00 71.31 107 GLN A N 1
ATOM 819 C CA . GLN A 1 107 ? 3.219 -8.331 11.960 1.00 71.31 107 GLN A CA 1
ATOM 820 C C . GLN A 1 107 ? 2.793 -6.873 11.694 1.00 71.31 107 GLN A C 1
ATOM 822 O O . GLN A 1 107 ? 2.535 -6.128 12.632 1.00 71.31 107 GLN A O 1
ATOM 827 N N . VAL A 1 108 ? 2.718 -6.453 10.430 1.00 79.62 108 VAL A N 1
ATOM 828 C CA . VAL A 1 108 ? 2.281 -5.109 10.030 1.00 79.62 108 VAL A CA 1
ATOM 829 C C . VAL A 1 108 ? 0.759 -5.058 9.879 1.00 79.62 108 VAL A C 1
ATOM 831 O O . VAL A 1 108 ? 0.134 -4.071 10.249 1.00 79.62 108 VAL A O 1
ATOM 834 N N . ILE A 1 109 ? 0.135 -6.130 9.389 1.00 79.38 109 ILE A N 1
ATOM 835 C CA . ILE A 1 109 ? -1.305 -6.148 9.096 1.00 79.38 109 ILE A CA 1
ATOM 836 C C . ILE A 1 109 ? -2.149 -6.247 10.366 1.00 79.38 109 ILE A C 1
ATOM 838 O O . ILE A 1 109 ? -3.182 -5.584 10.449 1.00 79.38 109 ILE A O 1
ATOM 842 N N . GLY A 1 110 ? -1.703 -7.013 11.365 1.00 79.88 110 GLY A N 1
ATOM 843 C CA . GLY A 1 110 ? -2.420 -7.169 12.637 1.00 79.88 110 GLY A CA 1
ATOM 844 C C . GLY A 1 110 ? -2.807 -5.829 13.286 1.00 79.88 110 GLY A C 1
ATOM 845 O O . GLY A 1 110 ? -4.001 -5.570 13.452 1.00 79.88 110 GLY A O 1
ATOM 846 N N . PRO A 1 111 ? -1.841 -4.931 13.570 1.00 83.19 111 PRO A N 1
ATOM 847 C CA . PRO A 1 111 ? -2.125 -3.615 14.145 1.00 83.19 111 PRO A CA 1
ATOM 848 C C . PRO A 1 111 ? -3.064 -2.748 13.295 1.00 83.19 111 PRO A C 1
ATOM 850 O O . PRO A 1 111 ? -3.882 -2.010 13.840 1.00 83.19 111 PRO A O 1
ATOM 853 N N . VAL A 1 112 ? -2.980 -2.841 11.962 1.00 87.12 112 VAL A N 1
ATOM 854 C CA . VAL A 1 112 ? -3.855 -2.089 11.045 1.00 87.12 112 VAL A CA 1
ATOM 855 C C . VAL A 1 112 ? -5.296 -2.566 11.163 1.00 87.12 112 VAL A C 1
ATOM 857 O O . VAL A 1 112 ? -6.201 -1.751 11.336 1.00 87.12 112 VAL A O 1
ATOM 860 N N . VAL A 1 113 ? -5.510 -3.881 11.092 1.00 83.38 113 VAL A N 1
ATOM 861 C CA . VAL A 1 113 ? -6.840 -4.492 11.216 1.00 83.38 113 VAL A CA 1
ATOM 862 C C . VAL A 1 113 ? -7.441 -4.153 12.578 1.00 83.38 113 VAL A C 1
ATOM 864 O O . VAL A 1 113 ? -8.571 -3.670 12.643 1.00 83.38 113 VAL A O 1
ATOM 867 N N . GLN A 1 114 ? -6.657 -4.295 13.649 1.00 82.44 114 GLN A N 1
ATOM 868 C CA . GLN A 1 114 ? -7.083 -3.954 15.003 1.00 82.44 114 GLN A CA 1
ATOM 869 C C . GLN A 1 114 ? -7.476 -2.475 15.126 1.00 82.44 114 GLN A C 1
ATOM 871 O O . GLN A 1 114 ? -8.528 -2.169 15.684 1.00 82.44 114 GLN A O 1
ATOM 876 N N . ALA A 1 115 ? -6.692 -1.554 14.556 1.00 85.62 115 ALA A N 1
ATOM 877 C CA . ALA A 1 115 ? -6.988 -0.124 14.612 1.00 85.62 115 ALA A CA 1
ATOM 878 C C . ALA A 1 115 ? -8.268 0.220 13.840 1.00 85.62 115 ALA A C 1
ATOM 880 O O . ALA A 1 115 ? -9.133 0.941 14.338 1.00 85.62 115 ALA A O 1
ATOM 881 N N . VAL A 1 116 ? -8.438 -0.330 12.638 1.00 85.38 116 VAL A N 1
ATOM 882 C CA . VAL A 1 116 ? -9.659 -0.144 11.842 1.00 85.38 116 VAL A CA 1
ATOM 883 C C . VAL A 1 116 ? -10.894 -0.639 12.601 1.00 85.38 116 VAL A C 1
ATOM 885 O O . VAL A 1 116 ? -11.932 0.029 12.590 1.00 85.38 116 VAL A O 1
ATOM 888 N N . MET A 1 117 ? -10.777 -1.780 13.280 1.00 79.25 117 MET A N 1
ATOM 889 C CA . MET A 1 117 ? -11.851 -2.370 14.077 1.00 79.25 117 MET A CA 1
ATOM 890 C C . MET A 1 117 ? -12.182 -1.536 15.316 1.00 79.25 117 MET A C 1
ATOM 892 O O . MET A 1 117 ? -13.339 -1.158 15.502 1.00 79.25 117 MET A O 1
ATOM 896 N N . GLN A 1 118 ? -11.178 -1.193 16.125 1.00 82.81 118 GLN A N 1
ATOM 897 C CA . GLN A 1 118 ? -11.340 -0.402 17.346 1.00 82.81 118 GLN A CA 1
ATOM 898 C C . GLN A 1 118 ? -12.024 0.941 17.072 1.00 82.81 118 GLN A C 1
ATOM 900 O O . GLN A 1 118 ? -12.929 1.347 17.799 1.00 82.81 118 GLN A O 1
ATOM 905 N N . HIS A 1 119 ? -11.642 1.600 15.978 1.00 83.06 119 HIS A N 1
ATOM 906 C CA . HIS A 1 119 ? -12.199 2.892 15.575 1.00 83.06 119 HIS A CA 1
ATOM 907 C C . HIS A 1 119 ? -13.479 2.767 14.730 1.00 83.06 119 HIS A C 1
ATOM 909 O O . HIS A 1 119 ? -13.947 3.756 14.170 1.00 83.06 119 HIS A O 1
ATOM 915 N N . ARG A 1 120 ? -14.059 1.559 14.622 1.00 80.12 120 ARG A N 1
ATOM 916 C CA . ARG A 1 120 ? -15.302 1.249 13.884 1.00 80.12 120 ARG A CA 1
ATOM 917 C C . ARG A 1 120 ? -15.301 1.739 12.430 1.00 80.12 120 ARG A C 1
ATOM 919 O O . ARG A 1 120 ? -16.342 2.087 11.867 1.00 80.12 120 ARG A O 1
ATOM 926 N N . ARG A 1 121 ? -14.138 1.733 11.777 1.00 81.00 121 ARG A N 1
ATOM 927 C CA . ARG A 1 121 ? -13.945 2.223 10.403 1.00 81.00 121 ARG A CA 1
ATOM 928 C C . ARG A 1 121 ? -14.273 1.142 9.368 1.00 81.00 121 ARG A C 1
ATOM 930 O O . ARG A 1 121 ? -13.434 0.741 8.568 1.00 81.00 121 ARG A O 1
ATOM 937 N N . ILE A 1 122 ? -15.526 0.681 9.353 1.00 75.88 122 ILE A N 1
ATOM 938 C CA . ILE A 1 122 ? -15.991 -0.440 8.505 1.00 75.88 122 ILE A CA 1
ATOM 939 C C . ILE A 1 122 ? -15.661 -0.219 7.018 1.00 75.88 122 ILE A C 1
ATOM 941 O O . ILE A 1 122 ? -15.285 -1.158 6.318 1.00 75.88 122 ILE A O 1
ATOM 945 N N . GLY A 1 123 ? -15.772 1.021 6.526 1.00 75.00 123 GLY A N 1
ATOM 946 C CA . GLY A 1 123 ? -15.424 1.358 5.142 1.00 75.00 123 GLY A CA 1
ATOM 947 C C . GLY A 1 123 ? -13.961 1.059 4.805 1.00 75.00 123 GLY A C 1
ATOM 948 O O . GLY A 1 123 ? -13.673 0.524 3.736 1.00 75.00 123 GLY A O 1
ATOM 949 N N . ASP A 1 124 ? -13.048 1.323 5.737 1.00 84.12 124 ASP A N 1
ATOM 950 C CA . ASP A 1 124 ? -11.617 1.081 5.552 1.00 84.12 124 ASP A CA 1
ATOM 951 C C . ASP A 1 124 ? -11.265 -0.395 5.678 1.00 84.12 124 ASP A C 1
ATOM 953 O O . ASP A 1 124 ? -10.413 -0.871 4.934 1.00 84.12 124 ASP A O 1
ATOM 957 N N . LEU A 1 125 ? -11.995 -1.153 6.502 1.00 79.25 125 LEU A N 1
ATOM 958 C CA . LEU A 1 125 ? -11.865 -2.612 6.543 1.00 79.25 125 LEU A CA 1
ATOM 959 C C . LEU A 1 125 ? -12.236 -3.238 5.193 1.00 79.25 125 LEU A C 1
ATOM 961 O O . LEU A 1 125 ? -11.528 -4.104 4.684 1.00 79.25 125 LEU A O 1
ATOM 965 N N . VAL A 1 126 ? -13.324 -2.766 4.575 1.00 78.81 126 VAL A N 1
ATOM 966 C CA . VAL A 1 126 ? -13.742 -3.212 3.236 1.00 78.81 126 VAL A CA 1
ATOM 967 C C . VAL A 1 126 ? -12.706 -2.825 2.179 1.00 78.81 126 VAL A C 1
ATOM 969 O O . VAL A 1 126 ? -12.393 -3.639 1.308 1.00 78.81 126 VAL A O 1
ATOM 972 N N . ARG A 1 127 ? -12.160 -1.603 2.239 1.00 85.00 127 ARG A N 1
ATOM 973 C CA . ARG A 1 127 ? -11.101 -1.157 1.319 1.00 85.00 127 ARG A CA 1
ATOM 974 C C . ARG A 1 127 ? -9.833 -1.996 1.477 1.00 85.00 127 ARG A C 1
ATOM 976 O O . ARG A 1 127 ? -9.283 -2.422 0.467 1.00 85.00 127 ARG A O 1
ATOM 983 N N . LEU A 1 128 ? -9.420 -2.277 2.712 1.00 84.56 128 LEU A N 1
ATOM 984 C CA . LEU A 1 128 ? -8.255 -3.098 3.026 1.00 84.56 128 LEU A CA 1
ATOM 985 C C . LEU A 1 128 ? -8.432 -4.537 2.530 1.00 84.56 128 LEU A C 1
ATOM 987 O O . LEU A 1 128 ? -7.568 -5.047 1.824 1.00 84.56 128 LEU A O 1
ATOM 991 N N . ARG A 1 129 ? -9.582 -5.164 2.810 1.00 81.06 129 ARG A N 1
ATOM 992 C CA . ARG A 1 129 ? -9.901 -6.515 2.324 1.00 81.06 129 ARG A CA 1
ATOM 993 C C . ARG A 1 129 ? -9.870 -6.595 0.800 1.00 81.06 129 ARG A C 1
ATOM 995 O O . ARG A 1 129 ? -9.325 -7.543 0.254 1.00 81.06 129 ARG A O 1
ATOM 1002 N N . ARG A 1 130 ? -10.423 -5.596 0.102 1.00 80.75 130 ARG A N 1
ATOM 1003 C CA . ARG A 1 130 ? -10.363 -5.525 -1.370 1.00 80.75 130 ARG A CA 1
ATOM 1004 C C . ARG A 1 130 ? -8.940 -5.330 -1.887 1.00 80.75 130 ARG A C 1
ATOM 1006 O O . ARG A 1 130 ? -8.586 -5.924 -2.892 1.00 80.75 130 ARG A O 1
ATOM 1013 N N . ALA A 1 131 ? -8.141 -4.506 -1.216 1.00 83.88 131 ALA A N 1
ATOM 1014 C CA . ALA A 1 131 ? -6.754 -4.250 -1.592 1.00 83.88 131 ALA A CA 1
ATOM 1015 C C . ALA A 1 131 ? -5.838 -5.468 -1.381 1.00 83.88 131 ALA A C 1
ATOM 1017 O O . ALA A 1 131 ? -4.769 -5.541 -1.975 1.00 83.88 131 ALA A O 1
ATOM 1018 N N . LEU A 1 132 ? -6.256 -6.407 -0.532 1.00 78.12 132 LEU A N 1
ATOM 1019 C CA . LEU A 1 132 ? -5.549 -7.650 -0.232 1.00 78.12 132 LEU A CA 1
ATOM 1020 C C . LEU A 1 132 ? -6.254 -8.881 -0.822 1.00 78.12 132 LEU A C 1
ATOM 1022 O O . LEU A 1 132 ? -5.889 -10.011 -0.484 1.00 78.12 132 LEU A O 1
ATOM 1026 N N . ASP A 1 133 ? -7.246 -8.681 -1.693 1.00 69.81 133 ASP A N 1
ATOM 1027 C CA . ASP A 1 133 ? -7.954 -9.773 -2.355 1.00 69.81 133 ASP A CA 1
ATOM 1028 C C . ASP A 1 133 ? -6.944 -10.642 -3.122 1.00 69.81 133 ASP A C 1
ATOM 1030 O O . ASP A 1 133 ? -5.977 -10.143 -3.694 1.00 69.81 133 ASP A O 1
ATOM 1034 N N . ARG A 1 134 ? -7.128 -11.967 -3.088 1.00 66.75 134 ARG A N 1
ATOM 1035 C CA . ARG A 1 134 ? -6.213 -12.961 -3.697 1.00 66.75 134 ARG A CA 1
ATOM 1036 C C . ARG A 1 134 ? -4.812 -13.055 -3.077 1.00 66.75 134 ARG A C 1
ATOM 1038 O O . ARG A 1 134 ? -3.977 -13.793 -3.597 1.00 66.75 134 ARG A O 1
ATOM 1045 N N . SER A 1 135 ? -4.553 -12.372 -1.963 1.00 67.31 135 SER A N 1
ATOM 1046 C CA . SER A 1 135 ? -3.353 -12.588 -1.150 1.00 67.31 135 SER A CA 1
ATOM 1047 C C . SER A 1 135 ? -3.663 -13.469 0.064 1.00 67.31 135 SER A C 1
ATOM 1049 O O . SER A 1 135 ? -4.795 -13.497 0.549 1.00 67.31 135 SER A O 1
ATOM 1051 N N . LEU A 1 136 ? -2.640 -14.131 0.617 1.00 62.75 136 LEU A N 1
ATOM 1052 C CA . LEU A 1 136 ? -2.743 -14.843 1.903 1.00 62.75 136 LEU A CA 1
ATOM 1053 C C . LEU A 1 136 ? -3.260 -13.932 3.031 1.00 62.75 136 LEU A C 1
ATOM 1055 O O . LEU A 1 136 ? -3.912 -14.387 3.967 1.00 62.75 136 LEU A O 1
ATOM 1059 N N . MET A 1 137 ? -3.007 -12.628 2.914 1.00 66.25 137 MET A N 1
ATOM 1060 C CA . MET A 1 137 ? -3.426 -11.619 3.880 1.00 66.25 137 MET A CA 1
ATOM 1061 C C . MET A 1 137 ? -4.915 -11.283 3.783 1.00 66.25 137 MET A C 1
ATOM 1063 O O . MET A 1 137 ? -5.534 -10.958 4.793 1.00 66.25 137 MET A O 1
ATOM 1067 N N . GLY A 1 138 ? -5.515 -11.422 2.598 1.00 67.19 138 GLY A N 1
ATOM 1068 C CA . GLY A 1 138 ? -6.967 -11.355 2.435 1.00 67.19 138 GLY A CA 1
ATOM 1069 C C . GLY A 1 138 ? -7.663 -12.489 3.189 1.00 67.19 138 GLY A C 1
ATOM 1070 O O . GLY A 1 138 ? -8.628 -12.243 3.906 1.00 67.19 138 GLY A O 1
ATOM 1071 N N . THR A 1 139 ? -7.113 -13.706 3.115 1.00 66.88 139 THR A N 1
ATOM 1072 C CA . THR A 1 139 ? -7.614 -14.867 3.869 1.00 66.88 139 THR A CA 1
ATOM 1073 C C . THR A 1 139 ? -7.485 -14.670 5.380 1.00 66.88 139 THR A C 1
ATOM 1075 O O . THR A 1 139 ? -8.400 -15.023 6.117 1.00 66.88 139 THR A O 1
ATOM 1078 N N . PHE A 1 140 ? -6.387 -14.067 5.851 1.00 65.94 140 PHE A N 1
ATOM 1079 C CA . PHE A 1 140 ? -6.217 -13.718 7.266 1.00 65.94 140 PHE A CA 1
ATOM 1080 C C . PHE A 1 140 ? -7.286 -12.731 7.752 1.00 65.94 140 PHE A C 1
ATOM 1082 O O . PHE A 1 140 ? -7.883 -12.945 8.803 1.00 65.94 140 PHE A O 1
ATOM 1089 N N . ILE A 1 141 ? -7.566 -11.672 6.986 1.00 69.75 141 ILE A N 1
ATOM 1090 C CA . ILE A 1 141 ? -8.616 -10.703 7.337 1.00 69.75 141 ILE A CA 1
ATOM 1091 C C . ILE A 1 141 ? -9.985 -11.383 7.384 1.00 69.75 141 ILE A C 1
ATOM 1093 O O . ILE A 1 141 ? -10.744 -11.142 8.321 1.00 69.75 141 ILE A O 1
ATOM 1097 N N . ASP A 1 142 ? -10.285 -12.255 6.419 1.00 68.62 142 ASP A N 1
ATOM 1098 C CA . ASP A 1 142 ? -11.515 -13.046 6.435 1.00 68.62 142 ASP A CA 1
ATOM 1099 C C . ASP A 1 142 ? -11.573 -13.914 7.715 1.00 68.62 142 ASP A C 1
ATOM 1101 O O . ASP A 1 142 ? -12.576 -13.882 8.426 1.00 68.62 142 ASP A O 1
ATOM 1105 N N . ALA A 1 143 ? -10.493 -14.608 8.090 1.00 64.25 143 ALA A N 1
ATOM 1106 C CA . ALA A 1 143 ? -10.439 -15.424 9.309 1.00 64.25 143 ALA A CA 1
ATOM 1107 C C . ALA A 1 143 ? -10.637 -14.607 10.601 1.00 64.25 143 ALA A C 1
ATOM 1109 O O . ALA A 1 143 ? -11.446 -14.990 11.440 1.00 64.25 143 ALA A O 1
ATOM 1110 N N . VAL A 1 144 ? -9.993 -13.441 10.739 1.00 63.84 144 VAL A N 1
ATOM 1111 C CA . VAL A 1 144 ? -10.172 -12.535 11.898 1.00 63.84 144 VAL A CA 1
ATOM 1112 C C . VAL A 1 144 ? -11.628 -12.088 12.042 1.00 63.84 144 VAL A C 1
ATOM 1114 O O . VAL A 1 144 ? -12.141 -11.918 13.146 1.00 63.84 144 VAL A O 1
ATOM 1117 N N . ILE A 1 145 ? -12.321 -11.919 10.922 1.00 63.56 145 ILE A N 1
ATOM 1118 C CA . ILE A 1 145 ? -13.736 -11.558 10.912 1.00 63.56 145 ILE A CA 1
ATOM 1119 C C . ILE A 1 145 ? -14.630 -12.766 11.236 1.00 63.56 145 ILE A C 1
ATOM 1121 O O . ILE A 1 145 ? -15.719 -12.593 11.790 1.00 63.56 145 ILE A O 1
ATOM 1125 N N . HIS A 1 146 ? -14.198 -13.981 10.896 1.00 62.41 146 HIS A N 1
ATOM 1126 C CA . HIS A 1 146 ? -15.009 -15.191 10.992 1.00 62.41 146 HIS A CA 1
ATOM 1127 C C . HIS A 1 146 ? -14.830 -15.998 12.288 1.00 62.41 146 HIS A C 1
ATOM 1129 O O . HIS A 1 146 ? -15.854 -16.447 12.803 1.00 62.41 146 HIS A O 1
ATOM 1135 N N . GLU A 1 147 ? -13.609 -16.175 12.806 1.00 54.84 147 GLU A N 1
ATOM 1136 C CA . GLU A 1 147 ? -13.310 -17.156 13.869 1.00 54.84 147 GLU A CA 1
ATOM 1137 C C . GLU A 1 147 ? -13.185 -16.551 15.283 1.00 54.84 147 GLU A C 1
ATOM 1139 O O . GLU A 1 147 ? -13.611 -17.203 16.227 1.00 54.84 147 GLU A O 1
ATOM 1144 N N . ASP A 1 148 ? -12.782 -15.279 15.434 1.00 49.31 148 ASP A N 1
ATOM 1145 C CA . ASP A 1 148 ? -12.746 -14.561 16.736 1.00 49.31 148 ASP A CA 1
ATOM 1146 C C . ASP A 1 148 ? -13.487 -13.202 16.723 1.00 49.31 148 ASP A C 1
ATOM 1148 O O . ASP A 1 148 ? -13.582 -12.487 17.726 1.00 49.31 148 ASP A O 1
ATOM 1152 N N . GLY A 1 149 ? -14.055 -12.832 15.572 1.00 47.50 149 GLY A N 1
ATOM 1153 C CA . GLY A 1 149 ? -14.764 -11.569 15.350 1.00 47.50 149 GLY A CA 1
ATOM 1154 C C . GLY A 1 149 ? -15.945 -11.283 16.295 1.00 47.50 149 GLY A C 1
ATOM 1155 O O . GLY A 1 149 ? -16.088 -10.129 16.697 1.00 47.50 149 GLY A O 1
ATOM 1156 N N . PRO A 1 150 ? -16.782 -12.262 16.697 1.00 47.41 150 PRO A N 1
ATOM 1157 C CA . PRO A 1 150 ? -17.925 -12.021 17.590 1.00 47.41 150 PRO A CA 1
ATOM 1158 C C . PRO A 1 150 ? -17.522 -11.461 18.961 1.00 47.41 150 PRO A C 1
ATOM 1160 O O . PRO A 1 150 ? -18.121 -10.497 19.440 1.00 47.41 150 PRO A O 1
ATOM 1163 N N . ALA A 1 151 ? -16.445 -11.994 19.550 1.00 45.78 151 ALA A N 1
ATOM 1164 C CA . ALA A 1 151 ? -15.953 -11.586 20.866 1.00 45.78 151 ALA A CA 1
ATOM 1165 C C . ALA A 1 151 ? -15.288 -10.195 20.859 1.00 45.78 151 ALA A C 1
ATOM 1167 O O . ALA A 1 151 ? -15.299 -9.502 21.875 1.00 45.78 151 ALA A O 1
ATOM 1168 N N . LEU A 1 152 ? -14.734 -9.770 19.715 1.00 47.34 152 LEU A N 1
ATOM 1169 C CA . LEU A 1 152 ? -14.001 -8.504 19.564 1.00 47.34 152 LEU A CA 1
ATOM 1170 C C . LEU A 1 152 ? -14.811 -7.382 18.885 1.00 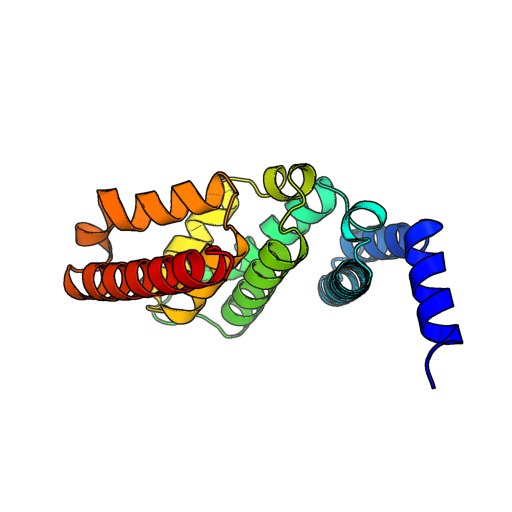47.34 152 LEU A C 1
ATOM 1172 O O . LEU A 1 152 ? -14.497 -6.209 19.079 1.00 47.34 152 LEU A O 1
ATOM 1176 N N . MET A 1 153 ? -15.833 -7.708 18.083 1.00 50.59 153 MET A N 1
ATOM 1177 C CA . MET A 1 153 ? -16.599 -6.739 17.276 1.00 50.59 153 MET A CA 1
ATOM 1178 C C . MET A 1 153 ? -18.060 -6.580 17.702 1.00 50.59 153 MET A C 1
ATOM 1180 O O . MET A 1 153 ? -18.699 -5.610 17.293 1.00 50.59 153 MET A O 1
ATOM 1184 N N . GLY A 1 154 ? -18.594 -7.498 18.510 1.00 49.56 154 GLY A N 1
ATOM 1185 C CA . GLY A 1 154 ? -20.025 -7.587 18.777 1.00 49.56 154 GLY A CA 1
ATOM 1186 C C . GLY A 1 154 ? -20.805 -8.119 17.568 1.00 49.56 154 GLY A C 1
ATOM 1187 O O . GLY A 1 154 ? -20.577 -7.730 16.417 1.00 49.56 154 GLY A O 1
ATOM 1188 N N . ASP A 1 155 ? -21.763 -9.003 17.835 1.00 52.12 155 ASP A N 1
ATOM 1189 C CA . ASP A 1 155 ? -22.436 -9.833 16.824 1.00 52.12 155 ASP A CA 1
ATOM 1190 C C . ASP A 1 155 ? -23.059 -9.043 15.659 1.00 52.12 155 ASP A C 1
ATOM 1192 O O . ASP A 1 155 ? -22.996 -9.465 14.502 1.00 52.12 155 ASP A O 1
ATOM 1196 N N . GLY A 1 156 ? -23.598 -7.850 15.928 1.00 50.28 156 GLY A N 1
ATOM 1197 C CA . GLY A 1 156 ? -24.238 -7.016 14.905 1.00 50.28 156 GLY A CA 1
ATOM 1198 C C . GLY A 1 156 ? -23.273 -6.450 13.853 1.00 50.28 156 GLY A C 1
ATOM 1199 O O . GLY A 1 156 ? -23.642 -6.316 12.683 1.00 50.28 156 GLY A O 1
ATOM 1200 N N . LEU A 1 157 ? -22.029 -6.137 14.234 1.00 53.81 157 LEU A N 1
ATOM 1201 C CA . LEU A 1 157 ? -21.019 -5.612 13.307 1.00 53.81 157 LEU A CA 1
ATOM 1202 C C . LEU A 1 157 ? -20.447 -6.721 12.421 1.00 53.81 157 LEU A C 1
ATOM 1204 O O . LEU A 1 157 ? -20.276 -6.512 11.217 1.00 53.81 157 LEU A O 1
ATOM 1208 N N . VAL A 1 158 ? -20.236 -7.911 12.992 1.00 55.47 158 VAL A N 1
ATOM 1209 C CA . VAL A 1 158 ? -19.813 -9.109 12.250 1.00 55.47 158 VAL A CA 1
ATOM 1210 C C . VAL A 1 158 ? -20.867 -9.502 11.219 1.00 55.47 158 VAL A C 1
ATOM 1212 O O . VAL A 1 158 ? -20.532 -9.740 10.057 1.00 55.47 158 VAL A O 1
ATOM 1215 N N . GLN A 1 159 ? -22.144 -9.514 11.610 1.00 59.03 159 GLN A N 1
ATOM 1216 C CA . GLN A 1 159 ? -23.235 -9.875 10.709 1.00 59.03 159 GLN A CA 1
ATOM 1217 C C . GLN A 1 159 ? -23.389 -8.865 9.562 1.00 59.03 159 GLN A C 1
ATOM 1219 O O . GLN A 1 159 ? -23.383 -9.253 8.396 1.00 59.03 159 GLN A O 1
ATOM 1224 N N . SER A 1 160 ? -23.395 -7.563 9.872 1.00 57.59 160 SER A N 1
ATOM 1225 C CA . SER A 1 160 ? -23.451 -6.492 8.863 1.00 57.59 160 SER A CA 1
ATOM 1226 C C . SER A 1 160 ? -22.297 -6.571 7.855 1.00 57.59 160 SER A C 1
ATOM 1228 O O . SER A 1 160 ? -22.476 -6.319 6.659 1.00 57.59 160 SER A O 1
ATOM 1230 N N . TYR A 1 161 ? -21.101 -6.959 8.310 1.00 58.28 161 TYR A N 1
ATOM 1231 C CA . TYR A 1 161 ? -19.971 -7.192 7.419 1.00 58.28 161 TYR A CA 1
ATOM 1232 C C . TYR A 1 161 ? -20.160 -8.442 6.548 1.00 58.28 161 TYR A C 1
ATOM 1234 O O . TYR A 1 161 ? -19.967 -8.353 5.333 1.00 58.28 161 TYR A O 1
ATOM 1242 N N . ARG A 1 162 ? -20.566 -9.584 7.127 1.00 62.62 162 ARG A N 1
ATOM 1243 C CA . ARG A 1 162 ? -20.837 -10.825 6.374 1.00 62.62 162 ARG A CA 1
ATOM 1244 C C . ARG A 1 162 ? -21.850 -10.589 5.259 1.00 62.62 162 ARG A C 1
ATOM 1246 O O . ARG A 1 162 ? -21.617 -11.012 4.129 1.00 62.62 162 ARG A O 1
ATOM 1253 N N . ASP A 1 163 ? -22.914 -9.848 5.543 1.00 67.12 163 ASP A N 1
ATOM 1254 C CA . ASP A 1 163 ? -23.961 -9.547 4.566 1.00 67.12 163 ASP A CA 1
ATOM 1255 C C . ASP A 1 163 ? -23.411 -8.726 3.388 1.00 67.12 163 ASP A C 1
ATOM 1257 O O . ASP A 1 163 ? -23.648 -9.047 2.220 1.00 67.12 163 ASP A O 1
ATOM 1261 N N . ARG A 1 164 ? -22.586 -7.708 3.669 1.00 57.22 164 ARG A N 1
ATOM 1262 C CA . ARG A 1 164 ? -21.933 -6.888 2.632 1.00 57.22 164 ARG A CA 1
ATOM 1263 C C . ARG A 1 164 ? -20.897 -7.670 1.827 1.00 57.22 164 ARG A C 1
ATOM 1265 O O . ARG A 1 164 ? -20.754 -7.435 0.625 1.00 57.22 164 ARG A O 1
ATOM 1272 N N . LEU A 1 165 ? -20.175 -8.588 2.468 1.00 60.09 165 LEU A N 1
ATOM 1273 C CA . LEU A 1 165 ? -19.199 -9.457 1.816 1.00 60.09 165 LEU A CA 1
ATOM 1274 C C . LEU A 1 165 ? -19.891 -10.426 0.850 1.00 60.09 165 LEU A C 1
ATOM 1276 O O . LEU A 1 165 ? -19.478 -10.550 -0.304 1.00 60.09 165 LEU A O 1
ATOM 1280 N N . ASN A 1 166 ? -20.974 -11.059 1.299 1.00 65.12 166 ASN A N 1
ATOM 1281 C CA . ASN A 1 166 ? -21.779 -11.969 0.489 1.00 65.12 166 ASN A CA 1
ATOM 1282 C C . ASN A 1 166 ? -22.412 -11.243 -0.703 1.00 65.12 166 ASN A C 1
ATOM 1284 O O . ASN A 1 166 ? -22.329 -11.732 -1.830 1.00 65.12 166 ASN A O 1
ATOM 1288 N N . ALA A 1 167 ? -22.942 -10.034 -0.491 1.00 65.81 167 ALA A N 1
ATOM 1289 C CA . ALA A 1 167 ? -23.456 -9.197 -1.573 1.00 65.81 167 ALA A CA 1
ATOM 1290 C C . ALA A 1 167 ? -22.369 -8.855 -2.610 1.00 65.81 167 ALA A C 1
ATOM 1292 O O . ALA A 1 167 ? -22.605 -8.945 -3.815 1.00 65.81 167 ALA A O 1
ATOM 1293 N N . ALA A 1 168 ? -21.152 -8.516 -2.169 1.00 56.19 168 ALA A N 1
ATOM 1294 C CA . ALA A 1 168 ? -20.043 -8.227 -3.078 1.00 56.19 168 ALA A CA 1
ATOM 1295 C C . ALA A 1 168 ? -19.615 -9.460 -3.895 1.00 56.19 168 ALA A C 1
ATOM 1297 O O . ALA A 1 168 ? -19.413 -9.344 -5.103 1.00 56.19 168 ALA A O 1
ATOM 1298 N N . ARG A 1 169 ? -19.529 -10.640 -3.261 1.00 63.31 169 ARG A N 1
ATOM 1299 C CA . ARG A 1 169 ? -19.208 -11.912 -3.934 1.00 63.31 169 ARG A CA 1
ATOM 1300 C C . ARG A 1 169 ? -20.262 -12.282 -4.981 1.00 63.31 169 ARG A C 1
ATOM 1302 O O . ARG A 1 169 ? -19.900 -12.710 -6.075 1.00 63.31 169 ARG A O 1
ATOM 1309 N N . ALA A 1 170 ? -21.542 -12.058 -4.685 1.00 68.12 170 ALA A N 1
ATOM 1310 C CA . ALA A 1 170 ? -22.635 -12.294 -5.627 1.00 68.12 170 ALA A CA 1
ATOM 1311 C C . ALA A 1 170 ? -22.534 -11.396 -6.875 1.00 68.12 170 ALA A C 1
ATOM 1313 O O . ALA A 1 170 ? -22.681 -11.876 -7.998 1.00 68.12 170 ALA A O 1
ATOM 1314 N N . VAL A 1 171 ? -22.204 -10.111 -6.700 1.00 67.50 171 VAL A N 1
ATOM 1315 C CA . VAL A 1 171 ? -21.989 -9.174 -7.820 1.00 67.50 171 VAL A CA 1
ATOM 1316 C C . VAL A 1 171 ? -20.793 -9.586 -8.680 1.00 67.50 171 VAL A C 1
ATOM 1318 O O . VAL A 1 171 ? -20.828 -9.473 -9.906 1.00 67.50 171 VAL A O 1
ATOM 1321 N N . GLU A 1 172 ? -19.721 -10.069 -8.058 1.00 51.53 172 GLU A N 1
ATOM 1322 C CA . GLU A 1 172 ? -18.522 -10.496 -8.776 1.00 51.53 172 GLU A CA 1
ATOM 1323 C C . GLU A 1 172 ? -18.726 -11.807 -9.542 1.00 51.53 172 GLU A C 1
ATOM 1325 O O . GLU A 1 172 ? -18.229 -11.942 -10.659 1.00 51.53 172 GLU A O 1
ATOM 1330 N N . ALA A 1 173 ? -19.501 -12.739 -8.984 1.00 60.06 173 ALA A N 1
ATOM 1331 C CA . ALA A 1 173 ? -19.919 -13.957 -9.669 1.00 60.06 173 ALA A CA 1
ATOM 1332 C C . ALA A 1 173 ? -20.812 -13.644 -10.881 1.00 60.06 173 ALA A C 1
ATOM 1334 O O . ALA A 1 173 ? -20.584 -14.184 -11.963 1.00 60.06 173 ALA A O 1
ATOM 1335 N N . ALA A 1 174 ? -21.753 -12.704 -10.739 1.00 65.94 174 ALA A N 1
ATOM 1336 C CA . ALA A 1 174 ? -22.624 -12.263 -11.830 1.00 65.94 174 ALA A CA 1
ATOM 1337 C C . ALA A 1 174 ? -21.851 -11.611 -12.993 1.00 65.94 174 ALA A C 1
ATOM 1339 O O . ALA A 1 174 ? -22.244 -11.738 -14.146 1.00 65.94 174 ALA A O 1
ATOM 1340 N N . ARG A 1 175 ? -20.717 -10.953 -12.720 1.00 55.31 175 ARG A N 1
ATOM 1341 C CA . ARG A 1 175 ? -19.843 -10.373 -13.759 1.00 55.31 175 ARG A CA 1
ATOM 1342 C C . ARG A 1 175 ? -18.972 -11.393 -14.496 1.00 55.31 175 ARG A C 1
ATOM 1344 O O . ARG A 1 175 ? -18.391 -11.043 -15.517 1.00 55.31 175 ARG A O 1
ATOM 1351 N N . ARG A 1 176 ? -18.822 -12.611 -13.966 1.00 51.81 176 ARG A N 1
ATOM 1352 C CA . ARG A 1 176 ? -17.967 -13.666 -14.540 1.00 51.81 176 ARG A CA 1
ATOM 1353 C C . ARG A 1 176 ? -18.743 -14.697 -15.362 1.00 51.81 176 ARG A C 1
ATOM 1355 O O . ARG A 1 176 ? -18.108 -15.565 -15.952 1.00 51.81 176 ARG A O 1
ATOM 1362 N N . GLN A 1 177 ? -20.072 -14.613 -15.421 1.00 44.31 177 GLN A N 1
ATOM 1363 C CA . GLN A 1 177 ? -20.854 -15.420 -16.355 1.00 44.31 177 GLN A CA 1
ATOM 1364 C C . GLN A 1 177 ? -20.794 -14.776 -17.751 1.00 44.31 177 GLN A C 1
ATOM 1366 O O . GLN A 1 177 ? -21.200 -13.620 -17.888 1.00 44.31 177 GLN A O 1
ATOM 1371 N N . PRO A 1 178 ? -20.253 -15.468 -18.773 1.00 50.88 178 PRO A N 1
ATOM 1372 C CA . PRO A 1 178 ? -20.351 -14.994 -20.145 1.00 50.88 178 PRO A CA 1
ATOM 1373 C C . PRO A 1 178 ? -21.822 -15.039 -20.575 1.00 50.88 178 PRO A C 1
ATOM 1375 O O . PRO A 1 178 ? -22.518 -16.013 -20.283 1.00 50.88 178 PRO A O 1
ATOM 1378 N N . GLN A 1 179 ? -22.280 -13.956 -21.209 1.00 48.88 179 GLN A N 1
ATOM 1379 C CA . GLN A 1 179 ? -23.545 -13.932 -21.948 1.00 48.88 179 GLN A CA 1
ATOM 1380 C C . GLN A 1 179 ? -23.490 -14.887 -23.139 1.00 48.88 179 GLN A C 1
ATOM 1382 O O . GLN A 1 179 ? -22.395 -14.998 -23.741 1.00 48.88 179 GLN A O 1
#

Radius of gyration: 17.91 Å; Cα contacts (8 Å, |Δi|>4): 169; chains: 1; bounding box: 41×35×48 Å

Nearest PDB structures (foldseek):
  7kzv-assembly1_G  TM=3.213E-01  e=1.474E+00  Homo sapiens
  6wgt-assembly1_A  TM=2.622E-01  e=4.559E+00  Homo sapiens
  8rx0-assembly1_E  TM=2.606E-01  e=3.959E+00  Homo sapiens
  9cef-assembly1_A  TM=2.509E-01  e=8.403E+00  Caulobacter vibrioides NA1000

Secondary structure (DSSP, 8-state):
--HHHHHHHHHHHHSSHHHHHHHHHHHTT-HHHHHHHHHHHHHTT-HHHH--HHHHHHHHHHHHHHHGGGGGSSS--HHHHHHHHHHHHHHHHTTT-HHHHTTS-HHHHHHHHHHHHHTT-HHHHHHHHHHTTTSHHHHHHHHHHHTSHHHHH-HHHHHHHHHHHHHHHHHHHHTTS--

Foldseek 3Di:
DPPVVLVVLVCCLQVCVLQVQLVVCLVVVVLVSNLVSLVSCLVVVSNVSRDALQSLLSLLVVLLVQQQVLLVPQAGDPSNVVSLVSNLVSLQSCPVPQRNLVSHDPVSVVSSLSSCQSNVVLVSLVSSLVSQPPHPVNVVSVCCLPPCVCVRRPPVSSVVSVVVVVVVVVVVVVVPDDD

Organism: NCBI:txid349215

pLDDT: mean 80.55, std 14.77, range [44.31, 96.19]

Sequence (179 aa):
MNRLRNAIHQFNCLSGINRMYAESAMTNGDTDEFMRLMNLAHQHGRVKNVVTPQMVETVSKCLVRDIAPSLSQPTMPLGAQKSLDRFIEVCRMIDGCASLQLAIPGQVIGPVVQAVMQHRRIGDLVRLRRALDRSLMGTFIDAVIHEDGPALMGDGLVQSYRDRLNAARAVEAARRQPQ

Solvent-accessible surface area (backbone atoms only — not comparable to full-atom values): 9664 Å² total; per-residue (Å²): 140,54,72,67,60,51,50,51,53,54,47,31,36,71,71,38,54,45,21,54,52,33,53,49,22,59,74,71,65,36,61,66,60,28,52,51,50,47,50,55,24,36,79,69,76,32,33,80,52,34,50,52,36,68,56,45,30,52,53,48,51,53,30,38,62,54,33,47,67,33,66,82,41,98,59,71,47,72,68,24,50,52,28,49,53,49,49,37,48,52,40,45,58,38,53,95,35,66,73,43,53,70,27,56,52,70,84,46,50,54,52,52,56,51,38,34,56,76,63,66,35,62,69,57,50,52,49,38,45,61,22,28,55,97,39,76,64,22,55,49,54,51,44,53,52,69,77,56,17,53,87,75,57,40,61,69,54,40,48,58,48,51,54,53,50,52,53,52,52,52,55,55,52,63,70,68,58,82,131

Mean predicted aligned error: 9.16 Å